Protein AF-A0A7S2YLS3-F1 (afdb_monomer_lite)

pLDDT: mean 87.03, std 13.55, range [50.69, 98.44]

Organism: NCBI:txid265537

Secondary structure (DSSP, 8-state):
-TT-HHHHHHHH---TT---EEEEEE-HHHIIIIIHHHHHHHHHHHHHHHHHH-GGGGG-----PPPPPPPGGGGPPP---------------PPP-EEE-STT-EEEEEE--TTS-GGGTS-GGGTSS-SEEEEES---BHHHHHHHHHHHHHHHHT--SSSPPEEEEEEE---STTBPPHHHHHIIIIIIS--EEEEEEEEEEPPGGG-TTTT-PPPP-------PPPPP-PPP--EEEEEEEEE--

Sequence (249 aa):
AGVGVVGTCLAASSDSGGGVQVLLTDLPTIVKKSLIPNLQHNQRLLQKQQRQQDPSSLTKTTPLEIPSSPPSWLMASPETTTTQSSSSSSQKKKKPQAFDMGHNHWVAATSLDWTKPLHTQLHPCQYQNLDYIIASDCVWLMSMLEGVLTTVQTIFDESTTTTVPKLLLSFQRRDSEMFTTVDRILQELQTVRGWKVTCLAWYPAYDPDDDPNEMSSPPTPASSDHHNPPQNATTPVVKEVFLFQVTPR

InterPro domains:
  IPR019410 Lysine methyltransferase [PF10294] (103-176)
  IPR019410 Lysine methyltransferase [PTHR14614] (1-184)
  IPR029063 S-adenosyl-L-methionine-dependent methyltransferase superfamily [G3DSA:3.40.50.150] (1-211)

Structure (mmCIF, N/CA/C/O backbone):
data_AF-A0A7S2YLS3-F1
#
_entry.id   AF-A0A7S2YLS3-F1
#
loop_
_atom_site.group_PDB
_atom_site.id
_atom_site.type_symbol
_atom_site.label_atom_id
_atom_site.label_alt_id
_atom_site.label_comp_id
_atom_site.label_asym_id
_atom_site.label_entity_id
_atom_site.label_seq_id
_atom_site.pdbx_PDB_ins_code
_atom_site.Cartn_x
_atom_site.Cartn_y
_atom_site.Cartn_z
_atom_site.occupancy
_atom_site.B_iso_or_equiv
_atom_site.auth_seq_id
_atom_site.auth_comp_id
_atom_site.auth_asym_id
_atom_site.auth_atom_id
_atom_site.pdbx_PDB_model_num
ATOM 1 N N . ALA A 1 1 ? 5.448 1.613 1.939 1.00 94.38 1 ALA A N 1
ATOM 2 C CA . ALA A 1 1 ? 5.976 0.604 0.990 1.00 94.38 1 ALA A CA 1
ATOM 3 C C . ALA A 1 1 ? 7.360 0.054 1.375 1.00 94.38 1 ALA A C 1
ATOM 5 O O . ALA A 1 1 ? 7.737 -1.006 0.876 1.00 94.38 1 ALA A O 1
ATOM 6 N N . GLY A 1 2 ? 8.131 0.742 2.226 1.00 95.44 2 GLY A N 1
ATOM 7 C CA . GLY A 1 2 ? 9.466 0.342 2.657 1.00 95.44 2 GLY A CA 1
ATOM 8 C C . GLY A 1 2 ? 10.419 0.221 1.474 1.00 95.44 2 GLY A C 1
ATOM 9 O O . GLY A 1 2 ? 10.621 1.166 0.717 1.00 95.44 2 GLY A O 1
ATOM 10 N N . VAL A 1 3 ? 10.958 -0.981 1.293 1.00 97.50 3 VAL A N 1
ATOM 11 C CA . VAL A 1 3 ? 11.841 -1.342 0.174 1.00 97.50 3 VAL A CA 1
ATOM 12 C C . VAL A 1 3 ? 11.092 -1.732 -1.108 1.00 97.50 3 VAL A C 1
ATOM 14 O O . VAL A 1 3 ? 11.724 -1.919 -2.145 1.00 97.50 3 VAL A O 1
ATOM 17 N N . GLY A 1 4 ? 9.760 -1.840 -1.065 1.00 97.38 4 GLY A N 1
ATOM 18 C CA . GLY A 1 4 ? 8.921 -2.068 -2.244 1.00 97.38 4 GLY A CA 1
ATOM 19 C C . GLY A 1 4 ? 8.748 -3.528 -2.667 1.00 97.38 4 GLY A C 1
ATOM 20 O O . GLY A 1 4 ? 8.265 -3.751 -3.773 1.00 97.38 4 GLY A O 1
ATOM 21 N N . VAL A 1 5 ? 9.102 -4.509 -1.822 1.00 97.25 5 VAL A N 1
ATOM 22 C CA . VAL A 1 5 ? 9.013 -5.950 -2.153 1.00 97.25 5 VAL A CA 1
ATOM 23 C C . VAL A 1 5 ? 7.609 -6.327 -2.621 1.00 97.25 5 VAL A C 1
ATOM 25 O O . VAL A 1 5 ? 7.444 -6.716 -3.771 1.00 97.25 5 VAL A O 1
ATOM 28 N N . 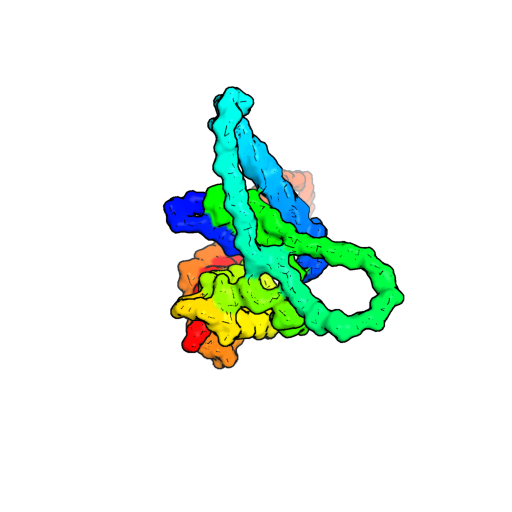VAL A 1 6 ? 6.593 -6.140 -1.772 1.00 96.94 6 VAL A N 1
ATOM 29 C CA . VAL A 1 6 ? 5.225 -6.609 -2.050 1.00 96.94 6 VAL A CA 1
ATOM 30 C C . VAL A 1 6 ? 4.681 -6.033 -3.357 1.00 96.94 6 VAL A C 1
ATOM 32 O O . VAL A 1 6 ? 4.271 -6.784 -4.234 1.00 96.94 6 VAL A O 1
ATOM 35 N N . GLY A 1 7 ? 4.715 -4.709 -3.532 1.00 97.06 7 GLY A N 1
ATOM 36 C CA . GLY A 1 7 ? 4.154 -4.109 -4.743 1.00 97.06 7 GLY A CA 1
ATOM 37 C C . GLY A 1 7 ? 4.990 -4.356 -6.002 1.00 97.06 7 GLY A C 1
ATOM 38 O O . GLY A 1 7 ? 4.415 -4.462 -7.078 1.00 97.06 7 GLY A O 1
ATOM 39 N N . THR A 1 8 ? 6.314 -4.535 -5.893 1.00 96.75 8 THR A N 1
ATOM 40 C CA . THR A 1 8 ? 7.118 -4.971 -7.049 1.00 96.75 8 THR A CA 1
ATOM 41 C C . THR A 1 8 ? 6.772 -6.407 -7.442 1.00 96.75 8 THR A C 1
ATOM 43 O O . THR A 1 8 ? 6.636 -6.686 -8.627 1.00 96.75 8 THR A O 1
ATOM 46 N N . CYS A 1 9 ? 6.589 -7.310 -6.473 1.00 95.56 9 CYS A N 1
ATOM 47 C CA . CYS A 1 9 ? 6.157 -8.684 -6.733 1.00 95.56 9 CYS A CA 1
ATOM 48 C C . CYS A 1 9 ? 4.770 -8.728 -7.386 1.00 95.56 9 CYS A C 1
ATOM 50 O O . CYS A 1 9 ? 4.586 -9.465 -8.347 1.00 95.56 9 CYS A O 1
ATOM 52 N N . LEU A 1 10 ? 3.822 -7.910 -6.915 1.00 94.88 10 LEU A N 1
ATOM 53 C CA . LEU A 1 10 ? 2.499 -7.787 -7.536 1.00 94.88 10 LEU A CA 1
ATOM 54 C C . LEU A 1 10 ? 2.601 -7.283 -8.978 1.00 94.88 10 LEU A C 1
ATOM 56 O O . LEU A 1 10 ? 2.021 -7.887 -9.876 1.00 94.88 10 LEU A O 1
ATOM 60 N N . ALA A 1 11 ? 3.387 -6.231 -9.221 1.00 94.56 11 ALA A N 1
ATOM 61 C CA . ALA A 1 11 ? 3.612 -5.730 -10.573 1.00 94.56 11 ALA A CA 1
ATOM 62 C C . ALA A 1 11 ? 4.293 -6.779 -11.468 1.00 94.56 11 ALA A C 1
ATOM 64 O O . ALA A 1 11 ? 3.964 -6.881 -12.636 1.00 94.56 11 ALA A O 1
ATOM 65 N N . ALA A 1 12 ? 5.199 -7.599 -10.936 1.00 92.75 12 ALA A N 1
ATOM 66 C CA . ALA A 1 12 ? 5.869 -8.650 -11.702 1.00 92.75 12 ALA A CA 1
ATOM 67 C C . ALA A 1 12 ? 5.032 -9.932 -11.887 1.00 92.75 12 ALA A C 1
ATOM 69 O O . ALA A 1 12 ? 5.428 -10.803 -12.659 1.00 92.75 12 ALA A O 1
ATOM 70 N N . SER A 1 13 ? 3.919 -10.095 -11.164 1.00 90.31 13 SER A N 1
ATOM 71 C CA . SER A 1 13 ? 3.113 -11.318 -11.234 1.00 90.31 13 SER A CA 1
ATOM 72 C C . SER A 1 13 ? 2.430 -11.419 -12.598 1.00 90.31 13 SER A C 1
ATOM 74 O O . SER A 1 13 ? 1.610 -10.581 -12.941 1.00 90.31 13 SER A O 1
ATOM 76 N N . SER A 1 14 ? 2.808 -12.409 -13.406 1.00 68.69 14 SER A N 1
ATOM 77 C CA . SER A 1 14 ? 2.489 -12.492 -14.837 1.00 68.69 14 SER A CA 1
ATOM 78 C C . SER A 1 14 ? 1.197 -13.261 -15.127 1.00 68.69 14 SER A C 1
ATOM 80 O O . SER A 1 14 ? 1.191 -14.138 -15.996 1.00 68.69 14 SER A O 1
ATOM 82 N N . ASP A 1 15 ? 0.130 -13.022 -14.362 1.00 71.19 15 ASP A N 1
ATOM 83 C CA . ASP A 1 15 ? -1.087 -13.810 -14.550 1.00 71.19 15 ASP A CA 1
ATOM 84 C C . ASP A 1 15 ? -1.916 -13.322 -15.751 1.00 71.19 15 ASP A C 1
ATOM 86 O O . ASP A 1 15 ? -2.080 -12.130 -16.014 1.00 71.19 15 ASP A O 1
ATOM 90 N N . SER A 1 16 ? -2.402 -14.293 -16.513 1.00 55.84 16 SER A N 1
ATOM 91 C CA . SER A 1 16 ? -2.735 -14.251 -17.949 1.00 55.84 16 SER A CA 1
ATOM 92 C C . SER A 1 16 ? -3.952 -13.404 -18.382 1.00 55.84 16 SER A C 1
ATOM 94 O O . SER A 1 16 ? -4.449 -13.564 -19.497 1.00 55.84 16 SER A O 1
ATOM 96 N N . GLY A 1 17 ? -4.438 -12.487 -17.539 1.00 67.19 17 GLY A N 1
ATOM 97 C CA . GLY A 1 17 ? -5.708 -11.776 -17.755 1.00 67.19 17 GLY A CA 1
ATOM 98 C C . GLY A 1 17 ? -5.645 -10.248 -17.835 1.00 67.19 17 GLY A C 1
ATOM 99 O O . GLY A 1 17 ? -6.604 -9.640 -18.306 1.00 67.19 17 GLY A O 1
ATOM 100 N N . GLY A 1 18 ? -4.554 -9.607 -17.406 1.00 74.06 18 GLY A N 1
ATOM 101 C CA . GLY A 1 18 ? -4.447 -8.145 -17.424 1.00 74.06 18 GLY A CA 1
ATOM 102 C C . GLY A 1 18 ? -3.241 -7.617 -16.651 1.00 74.06 18 GLY A C 1
ATOM 103 O O . GLY A 1 18 ? -2.857 -8.175 -15.627 1.00 74.06 18 GLY A O 1
ATOM 104 N N . GLY A 1 19 ? -2.645 -6.532 -17.150 1.00 85.56 19 GLY A N 1
ATOM 105 C CA . GLY A 1 19 ? -1.449 -5.949 -16.551 1.00 85.56 19 GLY A CA 1
ATOM 106 C C . GLY A 1 19 ? -1.719 -5.289 -15.202 1.00 85.56 19 GLY A C 1
ATOM 107 O O . GLY A 1 19 ? -2.518 -4.353 -15.127 1.00 85.56 19 GLY A O 1
ATOM 108 N N . VAL A 1 20 ? -1.022 -5.724 -14.149 1.00 92.81 20 VAL A N 1
ATOM 109 C CA . VAL A 1 20 ? -1.137 -5.125 -12.810 1.00 92.81 20 VAL A CA 1
ATOM 110 C C . VAL A 1 20 ? -0.420 -3.774 -12.785 1.00 92.81 20 VAL A C 1
ATOM 112 O O . VAL A 1 20 ? 0.751 -3.665 -13.149 1.00 92.81 20 VAL A O 1
ATOM 115 N N . GLN A 1 21 ? -1.128 -2.738 -12.334 1.00 95.06 21 GLN A N 1
ATOM 116 C CA . GLN A 1 21 ? -0.613 -1.374 -12.216 1.00 95.06 21 GLN A CA 1
ATOM 117 C C . GLN A 1 21 ? -0.460 -1.016 -10.739 1.00 95.06 21 GLN A C 1
ATOM 119 O O . GLN A 1 21 ? -1.434 -1.040 -9.989 1.00 95.06 21 GLN A O 1
ATOM 124 N N . VAL A 1 22 ? 0.751 -0.678 -10.303 1.00 97.00 22 VAL A N 1
ATOM 125 C CA . VAL A 1 22 ? 1.062 -0.475 -8.884 1.00 97.00 22 VAL A CA 1
ATOM 126 C C . VAL A 1 22 ? 1.606 0.926 -8.639 1.00 97.00 22 VAL A C 1
ATOM 128 O O . VAL A 1 22 ? 2.600 1.340 -9.235 1.00 97.00 22 VAL A O 1
ATOM 131 N N . LEU A 1 23 ? 1.008 1.639 -7.686 1.00 97.75 23 LEU A N 1
ATOM 132 C CA . LEU A 1 23 ? 1.562 2.873 -7.136 1.00 97.75 23 LEU A CA 1
ATOM 133 C C . LEU A 1 23 ? 2.105 2.610 -5.729 1.00 97.75 23 LEU A C 1
ATOM 135 O O . LEU A 1 23 ? 1.352 2.420 -4.777 1.00 97.75 23 LEU A O 1
ATOM 139 N N . LEU A 1 24 ? 3.428 2.600 -5.587 1.00 98.06 24 LEU A N 1
ATOM 140 C CA . LEU A 1 24 ? 4.094 2.474 -4.296 1.00 98.06 24 LEU A CA 1
ATOM 141 C C . LEU A 1 24 ? 4.158 3.831 -3.595 1.00 98.06 24 LEU A C 1
ATOM 143 O O . LEU A 1 24 ? 4.635 4.813 -4.166 1.00 98.06 24 LEU A O 1
ATOM 147 N N . THR A 1 25 ? 3.751 3.874 -2.329 1.00 97.62 25 THR A N 1
ATOM 148 C CA . THR A 1 25 ? 3.774 5.104 -1.533 1.00 97.62 25 THR A CA 1
ATOM 149 C C . THR A 1 25 ? 4.596 4.947 -0.258 1.00 97.62 25 THR A C 1
ATOM 151 O O . THR A 1 25 ? 4.520 3.920 0.429 1.00 97.62 25 THR A O 1
ATOM 154 N N . ASP A 1 26 ? 5.386 5.968 0.068 1.00 97.75 26 ASP A N 1
ATOM 155 C CA . ASP A 1 26 ? 6.129 6.067 1.329 1.00 97.75 26 ASP A CA 1
ATOM 156 C C . ASP A 1 26 ? 6.559 7.517 1.613 1.00 97.75 26 ASP A C 1
ATOM 158 O O . ASP A 1 26 ? 6.331 8.411 0.797 1.00 97.75 26 ASP A O 1
ATOM 162 N N . LEU A 1 27 ? 7.244 7.759 2.730 1.00 96.69 27 LEU A N 1
ATOM 163 C CA . LEU A 1 27 ? 7.843 9.053 3.030 1.00 96.69 27 LEU A CA 1
ATOM 164 C C . LEU A 1 27 ? 8.855 9.463 1.941 1.00 96.69 27 LEU A C 1
ATOM 166 O O . LEU A 1 27 ? 9.569 8.607 1.403 1.00 96.69 27 LEU A O 1
ATOM 170 N N . PRO A 1 28 ? 9.024 10.773 1.662 1.00 95.44 28 PRO A N 1
ATOM 171 C CA . PRO A 1 28 ? 9.898 11.254 0.586 1.00 95.44 28 PRO A CA 1
ATOM 172 C C . PRO A 1 28 ? 11.324 10.693 0.621 1.00 95.44 28 PRO A C 1
ATOM 174 O O . PRO A 1 28 ? 11.914 10.371 -0.415 1.00 95.44 28 PRO A O 1
ATOM 177 N N . THR A 1 29 ? 11.885 10.543 1.823 1.00 96.69 29 THR A N 1
ATOM 178 C CA . THR A 1 29 ? 13.222 9.973 2.017 1.00 96.69 29 THR A CA 1
ATOM 179 C C . THR A 1 29 ? 13.284 8.512 1.576 1.00 96.69 29 THR A C 1
ATOM 181 O O . THR A 1 29 ? 14.241 8.139 0.899 1.00 96.69 29 THR A O 1
ATOM 184 N N . ILE A 1 30 ? 12.273 7.704 1.906 1.00 97.38 30 ILE A N 1
ATOM 185 C CA . ILE A 1 30 ? 12.207 6.280 1.556 1.00 97.38 30 ILE A CA 1
ATOM 186 C C . ILE A 1 30 ? 11.973 6.107 0.057 1.00 97.38 30 ILE A C 1
ATOM 188 O O . ILE A 1 30 ? 12.683 5.335 -0.588 1.00 97.38 30 ILE A O 1
ATOM 192 N N . VAL A 1 31 ? 11.077 6.902 -0.533 1.00 96.19 31 VAL A N 1
ATOM 193 C CA . VAL A 1 31 ? 10.849 6.903 -1.986 1.00 96.19 31 VAL A CA 1
ATOM 194 C C . VAL A 1 31 ? 12.154 7.167 -2.736 1.00 96.19 31 VAL A C 1
ATOM 196 O O . VAL A 1 31 ? 12.545 6.400 -3.617 1.00 96.19 31 VAL A O 1
ATOM 199 N N . LYS A 1 32 ? 12.870 8.232 -2.356 1.00 96.06 32 LYS A N 1
ATOM 200 C CA . LYS A 1 32 ? 14.095 8.661 -3.038 1.00 96.06 32 LYS A CA 1
ATOM 201 C C . LYS A 1 32 ? 15.275 7.716 -2.809 1.00 96.06 32 LYS A C 1
ATOM 203 O O . LYS A 1 32 ? 16.052 7.503 -3.737 1.00 96.06 32 LYS A O 1
ATOM 208 N N . LYS A 1 33 ? 15.462 7.230 -1.579 1.00 96.88 33 LYS A N 1
ATOM 209 C CA . LYS A 1 33 ? 16.659 6.467 -1.186 1.00 96.88 33 LYS A CA 1
ATOM 210 C C . LYS A 1 33 ? 16.495 4.953 -1.299 1.00 96.88 33 LYS A C 1
ATOM 212 O O . LYS A 1 33 ? 17.510 4.271 -1.327 1.00 96.88 33 LYS A O 1
ATOM 217 N N . SER A 1 34 ? 15.267 4.437 -1.352 1.00 97.75 34 SER A N 1
ATOM 218 C CA . SER A 1 34 ? 15.000 2.996 -1.342 1.00 97.75 34 SER A CA 1
ATOM 219 C C . SER A 1 34 ? 14.135 2.552 -2.519 1.00 97.75 34 SER A C 1
ATOM 221 O O . SER A 1 34 ? 14.630 1.821 -3.375 1.00 97.75 34 SER A O 1
ATOM 223 N N . LEU A 1 35 ? 12.894 3.044 -2.633 1.00 97.31 35 LEU A N 1
ATOM 224 C CA . LEU A 1 35 ? 11.964 2.550 -3.658 1.00 97.31 35 LEU A CA 1
ATOM 225 C C . LEU A 1 35 ? 12.495 2.753 -5.075 1.00 97.31 35 LEU A C 1
ATOM 227 O O . LEU A 1 35 ? 12.616 1.791 -5.823 1.00 97.31 35 LEU A O 1
ATOM 231 N N . ILE A 1 36 ? 12.849 3.987 -5.448 1.00 97.50 36 ILE A N 1
ATOM 232 C CA . ILE A 1 36 ? 13.301 4.282 -6.815 1.00 97.50 36 ILE A CA 1
ATOM 233 C C . ILE A 1 36 ? 14.563 3.478 -7.190 1.00 97.50 36 ILE A C 1
ATOM 235 O O . ILE A 1 36 ? 14.554 2.856 -8.255 1.00 97.50 36 ILE A O 1
ATOM 239 N N . PRO A 1 37 ? 15.626 3.420 -6.359 1.00 97.81 37 PRO A N 1
ATOM 240 C CA . PRO A 1 37 ? 16.766 2.540 -6.624 1.00 97.81 37 PRO A CA 1
ATOM 241 C C . PRO A 1 37 ? 16.399 1.056 -6.778 1.00 97.81 37 PRO A C 1
ATOM 243 O O . PRO A 1 37 ? 16.909 0.406 -7.692 1.00 97.81 37 PRO A O 1
ATOM 246 N N . ASN A 1 38 ? 15.501 0.527 -5.942 1.00 98.12 38 ASN A N 1
ATOM 247 C CA . ASN A 1 38 ? 15.084 -0.877 -6.005 1.00 98.12 38 ASN A CA 1
ATOM 248 C C . ASN A 1 38 ? 14.275 -1.180 -7.272 1.00 98.12 38 ASN A C 1
ATOM 250 O O . ASN A 1 38 ? 14.536 -2.180 -7.939 1.00 98.12 38 ASN A O 1
ATOM 254 N N . LEU A 1 39 ? 13.357 -0.293 -7.665 1.00 97.38 39 LEU A N 1
ATOM 255 C CA . LEU A 1 39 ? 12.607 -0.420 -8.918 1.00 97.38 39 LEU A CA 1
ATOM 256 C C . LEU A 1 39 ? 13.540 -0.392 -10.136 1.00 97.38 39 LEU A C 1
ATOM 258 O O . LEU A 1 39 ? 13.443 -1.246 -11.016 1.00 97.38 39 LEU A O 1
ATOM 262 N N . GLN A 1 40 ? 14.513 0.525 -10.153 1.00 97.25 40 GLN A N 1
ATOM 263 C CA . GLN A 1 40 ? 15.547 0.572 -11.192 1.00 97.25 40 GLN A CA 1
ATOM 264 C C . GLN A 1 40 ? 16.378 -0.713 -11.243 1.00 97.25 40 GLN A C 1
ATOM 266 O O . GLN A 1 40 ? 16.727 -1.181 -12.327 1.00 97.25 40 GLN A O 1
ATOM 271 N N . HIS A 1 41 ? 16.736 -1.267 -10.085 1.00 97.06 41 HIS A N 1
ATOM 272 C CA . HIS A 1 41 ? 17.485 -2.514 -10.001 1.00 97.06 41 HIS A CA 1
ATOM 273 C C . HIS A 1 41 ? 16.680 -3.686 -10.578 1.00 97.06 41 HIS A C 1
ATOM 275 O O . HIS A 1 41 ? 17.170 -4.374 -11.474 1.00 97.06 41 HIS A O 1
ATOM 281 N N . ASN A 1 42 ? 15.434 -3.855 -10.136 1.00 95.88 42 ASN A N 1
ATOM 282 C CA . ASN A 1 42 ? 14.561 -4.946 -10.567 1.00 95.88 42 ASN A CA 1
ATOM 283 C C . ASN A 1 42 ? 14.232 -4.866 -12.063 1.00 95.88 42 ASN A C 1
ATOM 285 O O . ASN A 1 42 ? 14.309 -5.880 -12.755 1.00 95.88 42 ASN A O 1
ATOM 289 N N . GLN A 1 43 ? 14.003 -3.665 -12.603 1.00 95.12 43 GLN A N 1
ATOM 290 C CA . GLN A 1 43 ? 13.809 -3.480 -14.043 1.00 95.12 43 GLN A CA 1
ATOM 291 C C . GLN A 1 43 ? 15.037 -3.931 -14.856 1.00 95.12 43 GLN A C 1
ATOM 293 O O . GLN A 1 43 ? 14.901 -4.593 -15.884 1.00 95.12 43 GLN A O 1
ATOM 298 N N . ARG A 1 44 ? 16.259 -3.622 -14.396 1.00 95.38 44 ARG A N 1
ATOM 299 C CA . ARG A 1 44 ? 17.490 -4.083 -15.069 1.00 95.38 44 ARG A CA 1
ATOM 300 C C . ARG A 1 44 ? 17.641 -5.599 -15.010 1.00 95.38 44 ARG A C 1
ATOM 302 O O . ARG A 1 44 ? 18.145 -6.181 -15.968 1.00 95.38 44 ARG A O 1
ATOM 309 N N . LEU A 1 45 ? 17.269 -6.233 -13.896 1.00 95.00 45 LEU A N 1
ATOM 310 C CA . LEU A 1 45 ? 17.295 -7.693 -13.778 1.00 95.00 45 LEU A CA 1
ATOM 311 C C . LEU A 1 45 ? 16.316 -8.340 -14.758 1.00 95.00 45 LEU A C 1
ATOM 313 O O . LEU A 1 45 ? 16.716 -9.250 -15.481 1.00 95.00 45 LEU A O 1
ATOM 317 N N . LEU A 1 46 ? 15.095 -7.814 -14.857 1.00 91.50 46 LEU A N 1
ATOM 318 C CA . LEU A 1 46 ? 14.089 -8.301 -15.799 1.00 91.50 46 LEU A CA 1
ATOM 319 C C . LEU A 1 46 ? 14.572 -8.188 -17.253 1.00 91.50 46 LEU A C 1
ATOM 321 O O . LEU A 1 46 ? 14.541 -9.163 -17.999 1.00 91.50 46 LEU A O 1
ATOM 325 N N . GLN A 1 47 ? 15.129 -7.035 -17.637 1.00 90.81 47 GLN A N 1
ATOM 326 C CA . GLN A 1 47 ? 15.710 -6.837 -18.971 1.00 90.81 47 GLN A CA 1
ATOM 327 C C . GLN A 1 47 ? 16.860 -7.813 -19.264 1.00 90.81 47 GLN A C 1
ATOM 329 O O . GLN A 1 47 ? 17.024 -8.264 -20.397 1.00 90.81 47 GLN A O 1
ATOM 334 N N . LYS A 1 48 ? 17.682 -8.147 -18.259 1.00 93.44 48 LYS A N 1
ATOM 335 C CA . LYS A 1 48 ? 18.746 -9.151 -18.405 1.00 93.44 48 LYS A CA 1
ATOM 336 C C . LYS A 1 48 ? 18.176 -10.557 -18.593 1.00 93.44 48 LYS A C 1
ATOM 338 O O . LYS A 1 48 ? 18.676 -11.274 -19.453 1.00 93.44 48 LYS A O 1
ATOM 343 N N . GLN A 1 49 ? 17.149 -10.932 -17.832 1.00 91.62 49 GLN A N 1
ATOM 344 C CA . GLN A 1 49 ? 16.491 -12.238 -17.949 1.00 91.62 49 GLN A CA 1
ATOM 345 C C . GLN A 1 49 ? 15.825 -12.412 -19.320 1.00 91.62 49 GLN A C 1
ATOM 347 O O . GLN A 1 49 ? 16.040 -13.430 -19.970 1.00 91.62 49 GLN A O 1
ATOM 352 N N . GLN A 1 50 ? 15.123 -11.388 -19.817 1.00 88.69 50 GLN A N 1
ATOM 353 C CA . GLN A 1 50 ? 14.521 -11.398 -21.157 1.00 88.69 50 GLN A CA 1
ATOM 354 C C . GLN A 1 50 ? 15.569 -11.623 -22.258 1.00 88.69 50 GLN A C 1
ATOM 356 O O . GLN A 1 50 ? 15.373 -12.449 -23.146 1.00 88.69 50 GLN A O 1
ATOM 361 N N . ARG A 1 51 ? 16.732 -10.961 -22.164 1.00 89.31 51 ARG A N 1
ATOM 362 C CA . ARG A 1 51 ? 17.850 -11.166 -23.107 1.00 89.31 51 ARG A CA 1
ATOM 363 C C . ARG A 1 51 ? 18.453 -12.571 -23.048 1.00 89.31 51 ARG A C 1
ATOM 365 O O . ARG A 1 51 ? 19.030 -13.011 -24.035 1.00 89.31 51 ARG A O 1
ATOM 372 N N . GLN A 1 52 ? 18.379 -13.244 -21.900 1.00 93.38 52 GLN A N 1
ATOM 373 C CA . GLN A 1 52 ? 18.895 -14.606 -21.733 1.00 93.38 52 GLN A CA 1
ATOM 374 C C . GLN A 1 52 ? 17.922 -15.672 -22.246 1.00 93.38 52 GLN A C 1
ATOM 376 O O . GLN A 1 52 ? 18.375 -16.713 -22.713 1.00 93.38 52 GLN A O 1
ATOM 381 N N . GLN A 1 53 ? 16.611 -15.429 -22.165 1.00 91.06 53 GLN A N 1
ATOM 382 C CA . GLN A 1 53 ? 15.588 -16.389 -22.593 1.00 91.06 53 GLN A CA 1
ATOM 383 C C . GLN A 1 53 ? 15.422 -16.461 -24.115 1.00 91.06 53 GLN A C 1
ATOM 385 O O . GLN A 1 53 ? 15.124 -17.534 -24.632 1.00 91.06 53 GLN A O 1
ATOM 390 N N . ASP A 1 54 ? 15.665 -15.365 -24.837 1.00 86.88 54 ASP A N 1
ATOM 391 C CA . ASP A 1 54 ? 15.618 -15.349 -26.303 1.00 86.88 54 ASP A CA 1
ATOM 392 C C . ASP A 1 54 ? 16.928 -14.804 -26.904 1.00 86.88 54 ASP A C 1
ATOM 394 O O . ASP A 1 54 ? 16.988 -13.656 -27.361 1.00 86.88 54 ASP A O 1
ATOM 398 N N . PRO A 1 55 ? 18.004 -15.615 -26.928 1.00 81.00 55 PRO A N 1
ATOM 399 C CA . PRO A 1 55 ? 19.260 -15.223 -27.563 1.00 81.00 55 PRO A CA 1
ATOM 400 C C . PRO A 1 55 ? 19.119 -15.063 -29.087 1.00 81.00 55 PRO A C 1
ATOM 402 O O . PRO A 1 55 ? 19.909 -14.350 -29.704 1.00 81.00 55 PRO A O 1
ATOM 405 N N . SER A 1 56 ? 18.104 -15.682 -29.703 1.00 80.38 56 SER A N 1
ATOM 406 C CA . SER A 1 56 ? 17.799 -15.554 -31.133 1.00 80.38 56 SER A CA 1
ATOM 407 C C . SER A 1 56 ? 17.186 -14.202 -31.516 1.00 80.38 56 SER A C 1
ATOM 409 O O . SER A 1 56 ? 17.389 -13.753 -32.651 1.00 80.38 56 SER A O 1
ATOM 411 N N . SER A 1 57 ? 16.519 -13.513 -30.582 1.00 65.69 57 SER A N 1
ATOM 412 C CA . SER A 1 57 ? 15.942 -12.174 -30.796 1.00 65.69 57 SER A CA 1
ATOM 413 C C . SER A 1 57 ? 16.975 -11.113 -31.193 1.00 65.69 57 SER A C 1
ATOM 415 O O . SER A 1 57 ? 16.630 -10.133 -31.845 1.00 65.69 57 SER A O 1
ATOM 417 N N . LEU A 1 58 ? 18.262 -11.329 -30.897 1.00 64.50 58 LEU A N 1
ATOM 418 C CA . LEU A 1 58 ? 19.351 -10.417 -31.268 1.00 64.50 58 LEU A CA 1
ATOM 419 C C . LEU A 1 58 ? 19.571 -10.293 -32.785 1.00 64.50 58 LEU A C 1
ATOM 421 O O . LEU A 1 58 ? 20.218 -9.345 -33.223 1.00 64.50 58 LEU A O 1
ATOM 425 N N . THR A 1 59 ? 19.051 -11.226 -33.590 1.00 72.88 59 THR A N 1
ATOM 426 C CA . THR A 1 59 ? 19.294 -11.263 -35.047 1.00 72.88 59 THR A CA 1
ATOM 427 C C . THR A 1 59 ? 18.085 -10.890 -35.901 1.00 72.88 59 THR A C 1
ATOM 429 O O . THR A 1 59 ? 18.242 -10.619 -37.092 1.00 72.88 59 THR A O 1
ATOM 432 N N . LYS A 1 60 ? 16.884 -10.818 -35.316 1.00 60.12 60 LYS A N 1
ATOM 433 C CA . LYS A 1 60 ? 15.671 -10.383 -36.014 1.00 60.12 60 LYS A CA 1
ATOM 434 C C . LYS A 1 60 ? 15.262 -9.006 -35.514 1.00 60.12 60 LYS A C 1
ATOM 436 O O . LYS A 1 60 ? 14.676 -8.870 -34.450 1.00 60.12 60 LYS A O 1
ATOM 441 N N . THR A 1 61 ? 15.495 -7.996 -36.345 1.00 57.41 61 THR A N 1
ATOM 442 C CA . THR A 1 61 ? 14.957 -6.628 -36.244 1.00 57.41 61 THR A CA 1
ATOM 443 C C . THR A 1 61 ? 13.435 -6.563 -36.428 1.00 57.41 61 THR A C 1
ATOM 445 O O . THR A 1 61 ? 12.911 -5.570 -36.932 1.00 57.41 61 THR A O 1
ATOM 448 N N . THR A 1 62 ? 12.691 -7.599 -36.029 1.00 56.84 62 THR A N 1
ATOM 449 C CA . THR A 1 62 ? 11.249 -7.452 -35.844 1.00 56.84 62 THR A CA 1
ATOM 450 C C . THR A 1 62 ? 11.085 -6.404 -34.745 1.00 56.84 62 THR A C 1
ATOM 452 O O . THR A 1 62 ? 11.676 -6.590 -33.678 1.00 56.84 62 THR A O 1
ATOM 455 N N . PRO A 1 63 ? 10.387 -5.282 -34.990 1.00 55.88 63 PRO A N 1
ATOM 456 C CA . PRO A 1 63 ? 10.220 -4.250 -33.981 1.00 55.88 63 PRO A CA 1
ATOM 457 C C . PRO A 1 63 ? 9.664 -4.911 -32.725 1.00 55.88 63 PRO A C 1
ATOM 459 O O . PRO A 1 63 ? 8.582 -5.496 -32.782 1.00 55.88 63 PRO A O 1
ATOM 462 N N . LEU A 1 64 ? 10.431 -4.872 -31.628 1.00 57.28 64 LEU A N 1
ATOM 463 C CA . LEU A 1 64 ? 9.906 -5.168 -30.299 1.00 57.28 64 LEU A CA 1
ATOM 464 C C . LEU A 1 64 ? 8.576 -4.420 -30.205 1.00 57.28 64 LEU A C 1
ATOM 466 O O . LEU A 1 64 ? 8.560 -3.221 -30.509 1.00 57.28 64 LEU A O 1
ATOM 470 N N . GLU A 1 65 ? 7.489 -5.110 -29.851 1.00 62.25 65 GLU A N 1
ATOM 471 C CA . GLU A 1 65 ? 6.228 -4.436 -29.554 1.00 62.25 65 GLU A CA 1
ATOM 472 C C . GLU A 1 65 ? 6.554 -3.259 -28.642 1.00 62.25 65 GLU A C 1
ATOM 474 O O . GLU A 1 65 ? 7.176 -3.428 -27.590 1.00 62.25 65 GLU A O 1
ATOM 479 N N . ILE A 1 66 ? 6.275 -2.050 -29.136 1.00 58.44 66 ILE A N 1
ATOM 480 C CA . ILE A 1 66 ? 6.627 -0.822 -28.435 1.00 58.44 66 ILE A CA 1
ATOM 481 C C . ILE A 1 66 ? 5.970 -0.946 -27.061 1.00 58.44 66 ILE A C 1
ATOM 483 O O . ILE A 1 66 ? 4.745 -1.100 -27.026 1.00 58.44 66 ILE A O 1
ATOM 487 N N . PRO A 1 67 ? 6.744 -0.911 -25.957 1.00 63.72 67 PRO A N 1
ATOM 488 C CA . PRO A 1 67 ? 6.174 -1.001 -24.625 1.00 63.72 67 PRO A CA 1
ATOM 489 C C . PRO A 1 67 ? 5.046 0.016 -24.537 1.00 63.72 67 PRO A C 1
ATOM 491 O O . PRO A 1 67 ? 5.255 1.191 -24.865 1.00 63.72 67 PRO A O 1
ATOM 494 N N . SER A 1 68 ? 3.846 -0.436 -24.165 1.00 79.19 68 SER A N 1
ATOM 495 C CA . SER A 1 68 ? 2.707 0.461 -23.978 1.00 79.19 68 SER A CA 1
ATOM 496 C C . SER A 1 68 ? 3.163 1.634 -23.112 1.00 79.19 68 SER A C 1
ATOM 498 O O . SER A 1 68 ? 3.866 1.410 -22.137 1.00 79.19 68 SER A O 1
ATOM 500 N N . SER A 1 69 ? 2.821 2.881 -23.419 1.00 91.19 69 SER A N 1
ATOM 501 C CA . SER A 1 69 ? 3.155 3.974 -22.496 1.00 91.19 69 SER A CA 1
ATOM 502 C C . SER A 1 69 ? 2.562 3.701 -21.103 1.00 91.19 69 SER A C 1
ATOM 504 O O . SER A 1 69 ? 1.441 3.185 -21.045 1.00 91.19 69 SER A O 1
ATOM 506 N N . PRO A 1 70 ? 3.235 4.080 -19.995 1.00 92.69 70 PRO A N 1
ATOM 507 C CA . PRO A 1 70 ? 2.653 3.930 -18.667 1.00 92.69 70 PRO A CA 1
ATOM 508 C C . PRO A 1 70 ? 1.301 4.651 -18.595 1.00 92.69 70 PRO A C 1
ATOM 510 O O . PRO A 1 70 ? 1.165 5.737 -19.174 1.00 92.69 70 PRO A O 1
ATOM 513 N N . PRO A 1 71 ? 0.316 4.104 -17.860 1.00 92.69 71 PRO A N 1
ATOM 514 C CA . PRO A 1 71 ? -0.932 4.799 -17.586 1.00 92.69 71 PRO A CA 1
ATOM 515 C C . PRO A 1 71 ? -0.686 6.223 -17.075 1.00 92.69 71 PRO A C 1
ATOM 517 O O . PRO A 1 71 ? 0.121 6.445 -16.169 1.00 92.69 71 PRO A O 1
ATOM 520 N N . SER A 1 72 ? -1.400 7.201 -17.636 1.00 94.06 72 SER A N 1
ATOM 521 C CA . SER A 1 72 ? -1.215 8.621 -17.299 1.00 94.06 72 SER A CA 1
ATOM 522 C C . SER A 1 72 ? -1.406 8.903 -15.808 1.00 94.06 72 SER A C 1
ATOM 524 O O . SER A 1 72 ? -0.706 9.749 -15.251 1.00 94.06 72 SER A O 1
ATOM 526 N N . TRP A 1 73 ? -2.293 8.156 -15.146 1.00 94.12 73 TRP A N 1
ATOM 527 C CA . TRP A 1 73 ? -2.574 8.315 -13.724 1.00 94.12 73 TRP A CA 1
ATOM 528 C C . TRP A 1 73 ? -1.373 7.978 -12.828 1.00 94.12 73 TRP A C 1
ATOM 530 O O . TRP A 1 73 ? -1.164 8.661 -11.828 1.00 94.12 73 TRP A O 1
ATOM 540 N N . LEU A 1 74 ? -0.520 7.014 -13.205 1.00 92.62 74 LEU A N 1
ATOM 541 C CA . LEU A 1 74 ? 0.716 6.698 -12.467 1.00 92.62 74 LEU A CA 1
ATOM 542 C C . LEU A 1 74 ? 1.726 7.849 -12.520 1.00 92.62 74 LEU A C 1
ATOM 544 O O . LEU A 1 74 ? 2.563 8.000 -11.632 1.00 92.62 74 LEU A O 1
ATOM 548 N N . MET A 1 75 ? 1.638 8.663 -13.570 1.00 92.56 75 MET A N 1
ATOM 549 C CA . MET A 1 75 ? 2.561 9.756 -13.860 1.00 92.56 75 MET A CA 1
ATOM 550 C C . MET A 1 75 ? 2.025 11.120 -13.419 1.00 92.56 75 MET A C 1
ATOM 552 O O . MET A 1 75 ? 2.703 12.133 -13.616 1.00 92.56 75 MET A O 1
ATOM 556 N N . ALA A 1 76 ? 0.826 11.160 -12.833 1.00 90.19 76 ALA A N 1
ATOM 557 C CA . ALA A 1 76 ? 0.217 12.390 -12.368 1.00 90.19 76 ALA A CA 1
ATOM 558 C C . ALA A 1 76 ? 1.080 13.030 -11.273 1.00 90.19 76 ALA A C 1
ATOM 560 O O . ALA A 1 76 ? 1.477 12.394 -10.294 1.00 90.19 76 ALA A O 1
ATOM 561 N N . SER A 1 77 ? 1.394 14.308 -11.464 1.00 85.88 77 SER A N 1
ATOM 562 C CA . SER A 1 77 ? 1.954 15.133 -10.401 1.00 85.88 77 SER A CA 1
ATOM 563 C C . SER A 1 77 ? 0.787 15.697 -9.599 1.00 85.88 77 SER A C 1
ATOM 565 O O . SER A 1 77 ? -0.199 16.089 -10.224 1.00 85.88 77 SER A O 1
ATOM 567 N N . PRO A 1 78 ? 0.890 15.822 -8.264 1.00 80.88 78 PRO A N 1
ATOM 568 C CA . PRO A 1 78 ? -0.024 16.690 -7.537 1.00 80.88 78 PRO A CA 1
ATOM 569 C C . PRO A 1 78 ? 0.023 18.062 -8.212 1.00 80.88 78 PRO A C 1
ATOM 571 O O . PRO A 1 78 ? 1.108 18.636 -8.400 1.00 80.88 78 PRO A O 1
ATOM 574 N N . GLU A 1 79 ? -1.130 18.526 -8.687 1.00 68.81 79 GLU A N 1
ATOM 575 C CA . GLU A 1 79 ? -1.255 19.848 -9.274 1.00 68.81 79 GLU A CA 1
ATOM 576 C C . GLU A 1 79 ? -0.908 20.836 -8.166 1.00 68.81 79 GLU A C 1
ATOM 578 O O . GLU A 1 79 ? -1.637 20.990 -7.190 1.00 68.81 79 GLU A O 1
ATOM 583 N N . THR A 1 80 ? 0.248 21.494 -8.269 1.00 59.38 80 THR A N 1
ATOM 584 C CA . THR A 1 80 ? 0.438 22.721 -7.502 1.00 59.38 80 THR A CA 1
ATOM 585 C C . THR A 1 80 ? -0.475 23.755 -8.128 1.00 59.38 80 THR A C 1
ATOM 587 O O . THR A 1 80 ? -0.066 24.474 -9.039 1.00 59.38 80 THR A O 1
ATOM 590 N N . THR A 1 81 ? -1.722 23.780 -7.667 1.00 53.97 81 THR A N 1
ATOM 591 C CA . THR A 1 81 ? -2.708 24.827 -7.905 1.00 53.97 81 THR A CA 1
ATOM 592 C C . THR A 1 81 ? -2.154 26.110 -7.296 1.00 53.97 81 THR A C 1
ATOM 594 O O . THR A 1 81 ? -2.469 26.487 -6.173 1.00 53.97 81 THR A O 1
ATOM 597 N N . THR A 1 82 ? -1.192 26.743 -7.963 1.00 52.22 82 THR A N 1
ATOM 598 C CA . THR A 1 82 ? -0.622 28.008 -7.501 1.00 52.22 82 THR A CA 1
ATOM 599 C C . THR A 1 82 ? -0.171 28.847 -8.682 1.00 52.22 82 THR A C 1
ATOM 601 O O . THR A 1 82 ? 0.997 28.924 -9.058 1.00 52.22 82 THR A O 1
ATOM 604 N N . THR A 1 83 ? -1.154 29.554 -9.221 1.00 55.91 83 THR A N 1
ATOM 605 C CA . THR A 1 83 ? -1.055 30.985 -9.486 1.00 55.91 83 THR A CA 1
ATOM 606 C C . THR A 1 83 ? -0.368 31.673 -8.299 1.00 55.91 83 THR A C 1
ATOM 608 O O . THR A 1 83 ? -1.027 31.943 -7.306 1.00 55.91 83 THR A O 1
ATOM 611 N N . GLN A 1 84 ? 0.946 31.908 -8.358 1.00 50.69 84 GLN A N 1
ATOM 612 C CA . GLN A 1 84 ? 1.579 33.134 -7.848 1.00 50.69 84 GLN A CA 1
ATOM 613 C C . GLN A 1 84 ? 3.086 33.153 -8.127 1.00 50.69 84 GLN A C 1
ATOM 615 O O . GLN A 1 84 ? 3.894 32.396 -7.593 1.00 50.69 84 GLN A O 1
ATOM 620 N N . SER A 1 85 ? 3.419 34.098 -8.993 1.00 59.16 85 SER A N 1
ATOM 621 C CA . SER A 1 85 ? 4.718 34.677 -9.287 1.00 59.16 85 SER A CA 1
ATOM 622 C C . SER A 1 85 ? 5.524 35.002 -8.028 1.00 59.16 85 SER A C 1
ATOM 624 O O . SER A 1 85 ? 5.295 36.024 -7.386 1.00 59.16 85 SER A O 1
ATOM 626 N N . SER A 1 86 ? 6.522 34.190 -7.700 1.00 57.88 86 SER A N 1
ATOM 627 C CA . SER A 1 86 ? 7.675 34.684 -6.949 1.00 57.88 86 SER A CA 1
ATOM 628 C C . SER A 1 86 ? 8.923 33.883 -7.300 1.00 57.88 86 SER A C 1
ATOM 630 O O . SER A 1 86 ? 8.968 32.656 -7.304 1.00 57.88 86 SER A O 1
ATOM 632 N N . SER A 1 87 ? 9.925 34.640 -7.712 1.00 66.75 87 SER A N 1
ATOM 633 C CA . SER A 1 87 ? 11.221 34.229 -8.214 1.00 66.75 87 SER A CA 1
ATOM 634 C C . SER A 1 87 ? 12.122 33.736 -7.081 1.00 66.75 87 SER A C 1
ATOM 636 O O . SER A 1 87 ? 12.744 34.548 -6.400 1.00 66.75 87 SER A O 1
ATOM 638 N N . SER A 1 88 ? 12.258 32.425 -6.892 1.00 59.88 88 SER A N 1
ATOM 639 C CA . SER A 1 88 ? 13.406 31.874 -6.161 1.00 59.88 88 SER A CA 1
ATOM 640 C C . SER A 1 88 ? 13.698 30.422 -6.557 1.00 59.88 88 SER A C 1
ATOM 642 O O . SER A 1 88 ? 12.855 29.536 -6.485 1.00 59.88 88 SER A O 1
ATOM 644 N N . SER A 1 89 ? 14.929 30.219 -7.042 1.00 63.09 89 SER A N 1
ATOM 645 C CA . SER A 1 89 ? 15.625 28.951 -7.318 1.00 63.09 89 SER A CA 1
ATOM 646 C C . SER A 1 89 ? 14.792 27.798 -7.904 1.00 63.09 89 SER A C 1
ATOM 648 O O . SER A 1 89 ? 14.205 26.993 -7.183 1.00 63.09 89 SER A O 1
ATOM 650 N N . SER A 1 90 ? 14.849 27.651 -9.229 1.00 62.50 90 SER A N 1
ATOM 651 C CA . SER A 1 90 ? 14.252 26.561 -10.008 1.00 62.50 90 SER A CA 1
ATOM 652 C C . SER A 1 90 ? 14.846 25.184 -9.670 1.00 62.50 90 SER A C 1
ATOM 654 O O . SER A 1 90 ? 15.610 24.609 -10.450 1.00 62.50 90 SER A O 1
ATOM 656 N N . GLN A 1 91 ? 14.487 24.601 -8.527 1.00 68.62 91 GLN A N 1
ATOM 657 C CA . GLN A 1 91 ? 14.637 23.163 -8.334 1.00 68.62 91 GLN A CA 1
ATOM 658 C C . GLN A 1 91 ? 13.678 22.475 -9.309 1.00 68.62 91 GLN A C 1
ATOM 660 O O . GLN A 1 91 ? 12.465 22.465 -9.108 1.00 68.62 91 GLN A O 1
ATOM 665 N N . LYS A 1 92 ? 14.220 21.936 -10.409 1.00 75.50 92 LYS A N 1
ATOM 666 C CA . LYS A 1 92 ? 13.454 21.135 -11.372 1.00 75.50 92 LYS A CA 1
ATOM 667 C C . LYS A 1 92 ? 12.798 19.980 -10.612 1.00 75.50 92 LYS A C 1
ATOM 669 O O . LYS A 1 92 ? 13.478 19.012 -10.266 1.00 75.50 92 LYS A O 1
ATOM 674 N N . LYS A 1 93 ? 11.492 20.084 -10.345 1.00 73.44 93 LYS A N 1
ATOM 675 C CA . LYS A 1 93 ? 10.694 18.979 -9.803 1.00 73.44 93 LYS A CA 1
ATOM 676 C C . LYS A 1 93 ? 10.868 17.797 -10.753 1.00 73.44 93 LYS A C 1
ATOM 678 O O . LYS A 1 93 ? 10.511 17.883 -11.929 1.00 73.44 93 LYS A O 1
ATOM 683 N N . LYS A 1 94 ? 11.497 16.722 -10.274 1.00 77.81 94 LYS A N 1
ATOM 684 C CA . LYS A 1 94 ? 11.601 15.489 -11.054 1.00 77.81 94 LYS A CA 1
ATOM 685 C C . LYS A 1 94 ? 10.186 14.951 -11.233 1.00 77.81 94 LYS A C 1
ATOM 687 O O . LYS A 1 94 ? 9.466 14.807 -10.249 1.00 77.81 94 LYS A O 1
ATOM 692 N N . LYS A 1 95 ? 9.801 14.696 -12.484 1.00 80.50 95 LYS A N 1
ATOM 693 C CA . LYS A 1 95 ? 8.533 14.033 -12.793 1.00 80.50 95 LYS A CA 1
ATOM 694 C C . LYS A 1 95 ? 8.511 12.650 -12.122 1.00 80.50 95 LYS A C 1
ATOM 696 O O . LYS A 1 95 ? 9.590 12.057 -11.986 1.00 80.50 95 LYS A O 1
ATOM 701 N N . PRO A 1 96 ? 7.332 12.143 -11.719 1.00 86.00 96 PRO A N 1
ATOM 702 C CA . PRO A 1 96 ? 7.181 10.749 -11.317 1.00 86.00 96 PRO A CA 1
ATOM 703 C C . PRO A 1 96 ? 7.804 9.821 -12.365 1.00 86.00 96 PRO A C 1
ATOM 705 O O . PRO A 1 96 ? 7.823 10.152 -13.552 1.00 86.00 96 PRO A O 1
ATOM 708 N N . GLN A 1 97 ? 8.361 8.695 -11.926 1.00 92.62 97 GLN A N 1
ATOM 709 C CA . GLN A 1 97 ? 8.974 7.702 -12.803 1.00 92.62 97 GLN A CA 1
ATOM 710 C C . GLN A 1 97 ? 8.212 6.386 -12.657 1.00 92.62 97 GLN A C 1
ATOM 712 O O . GLN A 1 97 ? 8.119 5.857 -11.549 1.00 92.62 97 GLN A O 1
ATOM 717 N N . ALA A 1 98 ? 7.693 5.875 -13.773 1.00 96.06 98 ALA A N 1
ATOM 718 C CA . ALA A 1 98 ? 7.137 4.534 -13.872 1.00 96.06 98 ALA A CA 1
ATOM 719 C C . ALA A 1 98 ? 8.171 3.571 -14.471 1.00 96.06 98 ALA A C 1
ATOM 721 O O . ALA A 1 98 ? 9.023 3.965 -15.275 1.00 96.06 98 ALA A O 1
ATOM 722 N N . PHE A 1 99 ? 8.082 2.314 -14.063 1.00 95.75 99 PHE A N 1
ATOM 723 C CA . PHE A 1 99 ? 8.963 1.225 -14.449 1.00 95.75 99 PHE A CA 1
ATOM 724 C C . PHE A 1 99 ? 8.114 0.098 -15.024 1.00 95.75 99 PHE A C 1
ATOM 726 O O . PHE A 1 99 ? 7.162 -0.350 -14.387 1.00 95.75 99 PHE A O 1
ATOM 733 N N . ASP A 1 100 ? 8.468 -0.324 -16.233 1.00 94.19 100 ASP A N 1
ATOM 734 C CA . ASP A 1 100 ? 7.881 -1.483 -16.896 1.00 94.19 100 ASP A CA 1
ATOM 735 C C . ASP A 1 100 ? 8.390 -2.765 -16.229 1.00 94.19 100 ASP A C 1
ATOM 737 O O . ASP A 1 100 ? 9.608 -2.968 -16.128 1.00 94.19 100 ASP A O 1
ATOM 741 N N . MET A 1 101 ? 7.455 -3.596 -15.776 1.00 93.25 101 MET A N 1
ATOM 742 C CA . MET A 1 101 ? 7.681 -4.898 -15.150 1.00 93.25 101 MET A CA 1
ATOM 743 C C . MET A 1 101 ? 7.315 -6.062 -16.088 1.00 93.25 101 MET A C 1
ATOM 745 O O . MET A 1 101 ? 7.289 -7.210 -15.650 1.00 93.25 101 MET A O 1
ATOM 749 N N . GLY A 1 102 ? 7.110 -5.781 -17.381 1.00 89.12 102 GLY A N 1
ATOM 750 C CA . GLY A 1 102 ? 6.786 -6.745 -18.430 1.00 89.12 102 GLY A CA 1
ATOM 751 C C . GLY A 1 102 ? 5.283 -6.854 -18.685 1.00 89.12 102 GLY A C 1
ATOM 752 O O . GLY A 1 102 ? 4.475 -6.575 -17.811 1.00 89.12 102 GLY A O 1
ATOM 753 N N . HIS A 1 103 ? 4.901 -7.266 -19.899 1.00 85.62 103 HIS A N 1
ATOM 754 C CA . HIS A 1 103 ? 3.513 -7.594 -20.272 1.00 85.62 103 HIS A CA 1
ATOM 755 C C . HIS A 1 103 ? 2.464 -6.493 -19.990 1.00 85.62 103 HIS A C 1
ATOM 757 O O . HIS A 1 103 ? 1.305 -6.797 -19.720 1.00 85.62 103 HIS A O 1
ATOM 763 N N . ASN A 1 104 ? 2.847 -5.212 -20.078 1.00 87.44 104 ASN A N 1
ATOM 764 C CA . ASN A 1 104 ? 2.036 -4.040 -19.697 1.00 87.44 104 ASN A CA 1
ATOM 765 C C . ASN A 1 104 ? 1.804 -3.882 -18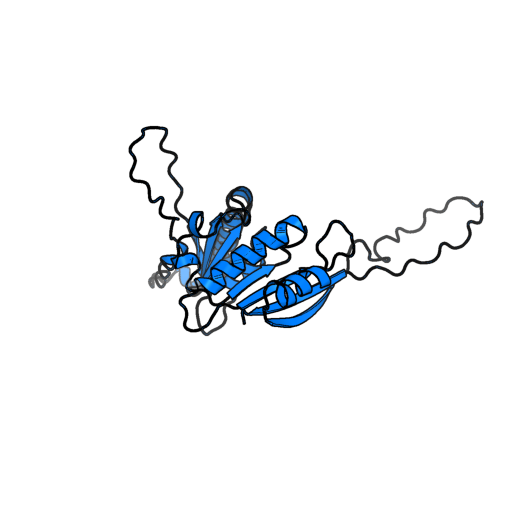.185 1.00 87.44 104 ASN A C 1
ATOM 767 O O . ASN A 1 104 ? 0.832 -3.247 -17.781 1.00 87.44 104 ASN A O 1
ATOM 771 N N . HIS A 1 105 ? 2.672 -4.428 -17.338 1.00 92.69 105 HIS A N 1
ATOM 772 C CA . HIS A 1 105 ? 2.627 -4.225 -15.896 1.00 92.69 105 HIS A CA 1
ATOM 773 C C . HIS A 1 105 ? 3.514 -3.037 -15.543 1.00 92.69 105 HIS A C 1
ATOM 775 O O . HIS A 1 105 ? 4.697 -3.012 -15.889 1.00 92.69 105 HIS A O 1
ATOM 781 N N . TRP A 1 106 ? 2.964 -2.051 -14.839 1.00 95.38 106 TRP A N 1
ATOM 782 C CA . TRP A 1 106 ? 3.720 -0.866 -14.450 1.00 95.38 106 TRP A CA 1
ATOM 783 C C . TRP A 1 106 ? 3.762 -0.714 -12.948 1.00 95.38 106 TRP A C 1
ATOM 785 O O . TRP A 1 106 ? 2.778 -0.925 -12.243 1.00 95.38 106 TRP A O 1
ATOM 795 N N . VAL A 1 107 ? 4.909 -0.261 -12.463 1.00 96.94 107 VAL A N 1
ATOM 796 C CA . VAL A 1 107 ? 5.062 0.198 -11.089 1.00 96.94 107 VAL A CA 1
ATOM 797 C C . VAL A 1 107 ? 5.619 1.610 -11.085 1.00 96.94 107 VAL A C 1
ATOM 799 O O . VAL A 1 107 ? 6.601 1.911 -11.759 1.00 96.94 107 VAL A O 1
ATOM 802 N N . ALA A 1 108 ? 5.002 2.498 -10.321 1.00 97.25 108 ALA A N 1
ATOM 803 C CA . ALA A 1 108 ? 5.537 3.821 -10.028 1.00 97.25 108 ALA A CA 1
ATOM 804 C C . ALA A 1 108 ? 5.709 3.983 -8.519 1.00 97.25 108 ALA A C 1
ATOM 806 O O . ALA A 1 108 ? 5.170 3.210 -7.726 1.00 97.25 108 ALA A O 1
ATOM 807 N N . ALA A 1 109 ? 6.460 5.003 -8.113 1.00 97.19 109 ALA A N 1
ATOM 808 C CA . ALA A 1 109 ? 6.561 5.383 -6.713 1.00 97.19 109 ALA A CA 1
ATOM 809 C C . ALA A 1 109 ? 6.315 6.882 -6.535 1.00 97.19 109 ALA A C 1
ATOM 811 O O . ALA A 1 109 ? 6.821 7.701 -7.306 1.00 97.19 109 ALA A O 1
ATOM 812 N N . THR A 1 110 ? 5.574 7.235 -5.489 1.00 96.38 110 THR A N 1
ATOM 813 C CA . THR A 1 110 ? 5.306 8.621 -5.098 1.00 96.38 110 THR A CA 1
ATOM 814 C C . THR A 1 110 ? 5.397 8.793 -3.586 1.00 96.38 110 THR A C 1
ATOM 816 O O . THR A 1 110 ? 5.377 7.826 -2.824 1.00 96.38 110 THR A O 1
ATOM 819 N N . SER A 1 111 ? 5.551 10.039 -3.145 1.00 96.06 111 SER A N 1
ATOM 820 C CA . SER A 1 111 ? 5.595 10.357 -1.719 1.00 96.06 111 SER A CA 1
ATOM 821 C C . SER A 1 111 ? 4.191 10.448 -1.137 1.00 96.06 111 SER A C 1
ATOM 823 O O . SER A 1 111 ? 3.325 11.086 -1.725 1.00 96.06 111 SER A O 1
ATOM 825 N N . LEU A 1 112 ? 3.997 9.849 0.034 1.00 96.75 112 LEU A N 1
ATOM 826 C CA . LEU A 1 112 ? 2.784 9.956 0.832 1.00 96.75 112 LEU A CA 1
ATOM 827 C C . LEU A 1 112 ? 3.162 9.939 2.311 1.00 96.75 112 LEU A C 1
ATOM 829 O O . LEU A 1 112 ? 3.809 9.011 2.794 1.00 96.75 112 LEU A O 1
ATOM 833 N N . ASP A 1 113 ? 2.749 10.977 3.016 1.00 96.94 113 ASP A N 1
ATOM 834 C CA . ASP A 1 113 ? 2.877 11.134 4.454 1.00 96.94 113 ASP A CA 1
ATOM 835 C C . ASP A 1 113 ? 1.47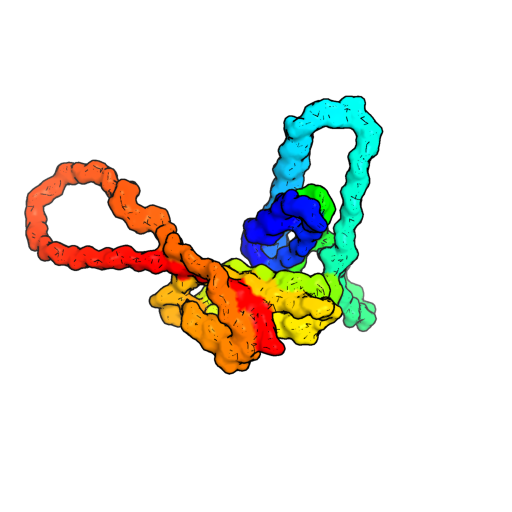9 11.032 5.067 1.00 96.94 113 ASP A C 1
ATOM 837 O O . ASP A 1 113 ? 0.646 11.922 4.890 1.00 96.94 113 ASP A O 1
ATOM 841 N N . TRP A 1 114 ? 1.208 9.933 5.772 1.00 96.38 114 TRP A N 1
ATOM 842 C CA . TRP A 1 114 ? -0.109 9.650 6.359 1.00 96.38 114 TRP A CA 1
ATOM 843 C C . TRP A 1 114 ? -0.524 10.633 7.459 1.00 96.38 114 TRP A C 1
ATOM 845 O O . TRP A 1 114 ? -1.663 10.603 7.909 1.00 96.38 114 TRP A O 1
ATOM 855 N N . THR A 1 115 ? 0.382 11.510 7.899 1.00 95.75 115 THR A N 1
ATOM 856 C CA . THR A 1 115 ? 0.063 12.580 8.854 1.00 95.75 115 THR A CA 1
ATOM 857 C C . THR A 1 115 ? -0.529 13.823 8.184 1.00 95.75 115 THR A C 1
ATOM 859 O O . THR A 1 115 ? -0.921 14.767 8.868 1.00 95.75 115 THR A O 1
ATOM 862 N N . LYS A 1 116 ? -0.594 13.846 6.848 1.00 96.75 116 LYS A N 1
ATOM 863 C CA . LYS A 1 116 ? -1.084 14.975 6.053 1.00 96.75 116 LYS A CA 1
ATOM 864 C C . LYS A 1 116 ? -2.301 14.573 5.219 1.00 96.75 116 LYS A C 1
ATOM 866 O O . LYS A 1 116 ? -2.407 13.414 4.818 1.00 96.75 116 LYS A O 1
ATOM 871 N N . PRO A 1 117 ? -3.192 15.521 4.880 1.00 97.31 117 PRO A N 1
ATOM 872 C CA . PRO A 1 117 ? -4.361 15.215 4.062 1.00 97.31 117 PRO A CA 1
ATOM 873 C C . PRO A 1 117 ? -3.979 14.655 2.684 1.00 97.31 117 PRO A C 1
ATOM 875 O O . PRO A 1 117 ? -3.081 15.183 2.020 1.00 97.31 117 PRO A O 1
ATOM 878 N N . LEU A 1 118 ? -4.681 13.609 2.237 1.00 97.19 118 LEU A N 1
ATOM 879 C CA . LEU A 1 118 ? -4.398 12.885 0.990 1.00 97.19 118 LEU A CA 1
ATOM 880 C C . LEU A 1 118 ? -4.382 13.804 -0.244 1.00 97.19 118 LEU A C 1
ATOM 882 O O . LEU A 1 118 ? -3.422 13.790 -1.015 1.00 97.19 118 LEU A O 1
ATOM 886 N N . HIS A 1 119 ? -5.396 14.665 -0.373 1.00 96.56 119 HIS A N 1
ATOM 887 C CA . HIS A 1 119 ? -5.592 15.579 -1.508 1.00 96.56 119 HIS A CA 1
ATOM 888 C C . HIS A 1 119 ? -4.480 16.627 -1.673 1.00 96.56 119 HIS A C 1
ATOM 890 O O . HIS A 1 119 ? -4.331 17.221 -2.736 1.00 96.56 119 HIS A O 1
ATOM 896 N N . THR A 1 120 ? -3.682 16.872 -0.629 1.00 95.25 120 THR A N 1
ATOM 897 C CA . THR A 1 120 ? -2.536 17.795 -0.713 1.00 95.25 120 THR A CA 1
ATOM 898 C C . THR A 1 120 ? -1.281 17.133 -1.283 1.00 95.25 120 THR A C 1
ATOM 900 O O . THR A 1 120 ? -0.297 17.815 -1.569 1.00 95.25 120 THR A O 1
ATOM 903 N N . GLN A 1 121 ? -1.293 15.805 -1.421 1.00 95.19 121 GLN A N 1
ATOM 904 C CA . GLN A 1 121 ? -0.108 14.996 -1.706 1.00 95.19 121 GLN A CA 1
ATOM 905 C C . GLN A 1 121 ? -0.245 14.183 -2.989 1.00 95.19 121 GLN A C 1
ATOM 907 O O . GLN A 1 121 ? 0.733 14.061 -3.728 1.00 95.19 121 GLN A O 1
ATOM 912 N N . LEU A 1 122 ? -1.435 13.639 -3.253 1.00 95.69 122 LEU A N 1
ATOM 913 C CA . LEU A 1 122 ? -1.725 12.831 -4.433 1.00 95.69 122 LEU A CA 1
ATOM 914 C C . LEU A 1 122 ? -2.750 13.515 -5.329 1.00 95.69 122 LEU A C 1
ATOM 916 O O . LEU A 1 122 ? -3.662 14.191 -4.858 1.00 95.69 122 LEU A O 1
ATOM 920 N N . HIS A 1 123 ? -2.607 13.300 -6.632 1.00 95.44 123 HIS A N 1
ATOM 921 C CA . HIS A 1 123 ? -3.611 13.720 -7.599 1.00 95.44 123 HIS A CA 1
ATOM 922 C C . HIS A 1 123 ? -4.835 12.782 -7.532 1.00 95.44 123 HIS A C 1
ATOM 924 O O . HIS A 1 123 ? -4.630 11.573 -7.413 1.00 95.44 123 HIS A O 1
ATOM 930 N N . PRO A 1 124 ? -6.085 13.265 -7.684 1.00 96.00 124 PRO A N 1
ATOM 931 C CA . PRO A 1 124 ? -7.297 12.435 -7.602 1.00 96.00 124 PRO A CA 1
ATOM 932 C C . PRO A 1 124 ? -7.261 11.144 -8.430 1.00 96.00 124 PRO A C 1
ATOM 934 O O . PRO A 1 124 ? -7.568 10.059 -7.937 1.00 96.00 124 PRO A O 1
ATOM 937 N N . CYS A 1 125 ? -6.765 11.214 -9.669 1.00 95.31 125 CYS A N 1
ATOM 938 C CA . CYS A 1 125 ? -6.654 10.029 -10.528 1.00 95.31 125 CYS A CA 1
ATOM 939 C C . CYS A 1 125 ? -5.753 8.908 -9.966 1.00 95.31 125 CYS A C 1
ATOM 941 O O . CYS A 1 125 ? -5.800 7.798 -10.481 1.00 95.31 125 CYS A O 1
ATOM 943 N N . GLN A 1 126 ? -4.914 9.183 -8.960 1.00 95.56 126 GLN A N 1
ATOM 944 C CA . GLN A 1 126 ? -4.031 8.195 -8.330 1.00 95.56 126 GLN A CA 1
ATOM 945 C C . GLN A 1 126 ? -4.717 7.360 -7.252 1.00 95.56 126 GLN A C 1
ATOM 947 O O . GLN A 1 126 ? -4.163 6.335 -6.864 1.00 95.56 126 GLN A O 1
ATOM 952 N N . TYR A 1 127 ? -5.874 7.792 -6.745 1.00 96.44 127 TYR A N 1
ATOM 953 C CA . TYR A 1 127 ? -6.530 7.115 -5.627 1.00 96.44 127 TYR A CA 1
ATOM 954 C C . TYR A 1 127 ? -8.035 6.887 -5.810 1.00 96.44 127 TYR A C 1
ATOM 956 O O . TYR A 1 127 ? -8.597 6.042 -5.124 1.00 96.44 127 TYR A O 1
ATOM 964 N N . GLN A 1 128 ? -8.693 7.574 -6.748 1.00 95.94 128 GLN A N 1
ATOM 965 C CA . GLN A 1 128 ? -10.134 7.403 -6.977 1.00 95.94 128 GLN A CA 1
ATOM 966 C C . GLN A 1 128 ? -10.487 6.109 -7.731 1.00 95.94 128 GLN A C 1
ATOM 968 O O . GLN A 1 128 ? -11.586 5.585 -7.561 1.00 95.94 128 GLN A O 1
ATOM 973 N N . ASN A 1 129 ? -9.565 5.586 -8.547 1.00 94.44 129 ASN A N 1
ATOM 974 C CA . ASN A 1 129 ? -9.773 4.407 -9.395 1.00 94.44 129 ASN A CA 1
ATOM 975 C C . ASN A 1 129 ? -8.870 3.238 -8.969 1.00 94.44 129 ASN A C 1
ATOM 977 O O . ASN A 1 129 ? -7.971 2.841 -9.710 1.00 94.44 129 ASN A O 1
ATOM 981 N N . LEU A 1 130 ? -9.053 2.758 -7.737 1.00 96.06 130 LEU A N 1
ATOM 982 C CA . LEU A 1 130 ? -8.280 1.653 -7.170 1.00 96.06 130 LEU A CA 1
ATOM 983 C C . LEU A 1 130 ? -9.155 0.414 -6.988 1.00 96.06 130 LEU A C 1
ATOM 985 O O . LEU A 1 130 ? -10.278 0.512 -6.501 1.00 96.06 130 LEU A O 1
ATOM 989 N N . ASP A 1 131 ? -8.591 -0.755 -7.286 1.00 96.06 131 ASP A N 1
ATOM 990 C CA . ASP A 1 131 ? -9.193 -2.050 -6.944 1.00 96.06 131 ASP A CA 1
ATOM 991 C C . ASP A 1 131 ? -8.788 -2.502 -5.532 1.00 96.06 131 ASP A C 1
ATOM 993 O O . ASP A 1 131 ? -9.586 -3.050 -4.767 1.00 96.06 131 ASP A O 1
ATOM 997 N N . TYR A 1 132 ? -7.522 -2.259 -5.177 1.00 97.62 132 TYR A N 1
ATOM 998 C CA . TYR A 1 132 ? -6.923 -2.713 -3.929 1.00 97.62 132 TYR A CA 1
ATOM 999 C C . TYR A 1 132 ? -6.019 -1.655 -3.304 1.00 97.62 132 TYR A C 1
ATOM 1001 O O . TYR A 1 132 ? -5.259 -0.964 -3.982 1.00 97.62 132 TYR A O 1
ATOM 1009 N N . ILE A 1 133 ? -6.045 -1.608 -1.975 1.00 98.19 133 ILE A N 1
ATOM 1010 C CA . ILE A 1 133 ? -5.068 -0.923 -1.135 1.00 98.19 133 ILE A CA 1
ATOM 1011 C C . ILE A 1 133 ? -4.271 -2.011 -0.422 1.00 98.19 133 ILE A C 1
ATOM 1013 O O . ILE A 1 133 ? -4.855 -2.876 0.225 1.00 98.19 133 ILE A O 1
ATOM 1017 N N . ILE A 1 134 ? -2.943 -1.983 -0.526 1.00 98.19 134 ILE A N 1
ATOM 1018 C CA . ILE A 1 134 ? -2.077 -2.984 0.107 1.00 98.19 134 ILE A CA 1
ATOM 1019 C C . ILE A 1 134 ? -1.258 -2.323 1.211 1.00 98.19 134 ILE A C 1
ATOM 1021 O O . ILE A 1 134 ? -0.464 -1.415 0.963 1.00 98.19 134 ILE A O 1
ATOM 1025 N N . ALA A 1 135 ? -1.426 -2.817 2.430 1.00 97.69 135 ALA A N 1
ATOM 1026 C CA . ALA A 1 135 ? -0.765 -2.335 3.629 1.00 97.69 135 ALA A CA 1
ATOM 1027 C C . ALA A 1 135 ? -0.059 -3.518 4.296 1.00 97.69 135 ALA A C 1
ATOM 1029 O O . ALA A 1 135 ? -0.708 -4.368 4.893 1.00 97.69 135 ALA A O 1
ATOM 1030 N N . SER A 1 136 ? 1.265 -3.604 4.163 1.00 96.81 136 SER A N 1
ATOM 1031 C CA . SER A 1 136 ? 2.032 -4.710 4.743 1.00 96.81 136 SER A CA 1
ATOM 1032 C C . SER A 1 136 ? 2.847 -4.231 5.930 1.00 96.81 136 SER A C 1
ATOM 1034 O O . SER A 1 136 ? 3.800 -3.477 5.737 1.00 96.81 136 SER A O 1
ATOM 1036 N N . ASP A 1 137 ? 2.457 -4.666 7.128 1.00 94.12 137 ASP A N 1
ATOM 1037 C CA . ASP A 1 137 ? 3.109 -4.372 8.409 1.00 94.12 137 ASP A CA 1
ATOM 1038 C C . ASP A 1 137 ? 3.443 -2.880 8.614 1.00 94.12 137 ASP A C 1
ATOM 1040 O O . ASP A 1 137 ? 4.493 -2.501 9.125 1.00 94.12 137 ASP A O 1
ATOM 1044 N N . CYS A 1 138 ? 2.544 -1.996 8.171 1.00 92.12 138 CYS A N 1
ATOM 1045 C CA . CYS A 1 138 ? 2.764 -0.550 8.203 1.00 92.12 138 CYS A CA 1
ATOM 1046 C C . CYS A 1 138 ? 2.279 0.142 9.484 1.00 92.12 138 CYS A C 1
ATOM 1048 O O . CYS A 1 138 ? 2.505 1.341 9.647 1.00 92.12 138 CYS A O 1
ATOM 1050 N N . VAL A 1 139 ? 1.608 -0.587 10.379 1.00 86.88 139 VAL A N 1
ATOM 1051 C CA . VAL A 1 139 ? 0.970 -0.025 11.576 1.00 86.88 139 VAL A CA 1
ATOM 1052 C C . VAL A 1 139 ? 1.576 -0.602 12.848 1.00 86.88 139 VAL A C 1
ATOM 1054 O O . VAL A 1 139 ? 0.913 -1.268 13.631 1.00 86.88 139 VAL A O 1
ATOM 1057 N N . TRP A 1 140 ? 2.860 -0.355 13.083 1.00 89.94 140 TRP A N 1
ATOM 1058 C CA . TRP A 1 140 ? 3.520 -0.874 14.283 1.00 89.94 140 TRP A CA 1
ATOM 1059 C C . TRP A 1 140 ? 3.298 -0.014 15.536 1.00 89.94 140 TRP A C 1
ATOM 1061 O O . TRP A 1 140 ? 3.255 -0.544 16.635 1.00 89.94 140 TRP A O 1
ATOM 1071 N N . LEU A 1 141 ? 3.084 1.294 15.395 1.00 91.88 141 LEU A N 1
ATOM 1072 C CA . LEU A 1 141 ? 3.030 2.273 16.482 1.00 91.88 141 LEU A CA 1
ATOM 1073 C C . LEU A 1 141 ? 1.611 2.814 16.558 1.00 91.88 141 LEU A C 1
ATOM 1075 O O . LEU A 1 141 ? 1.033 3.162 15.525 1.00 91.88 141 LEU A O 1
ATOM 1079 N N . MET A 1 142 ? 1.085 2.956 17.772 1.00 89.56 142 MET A N 1
ATOM 1080 C CA . MET A 1 142 ? -0.290 3.422 17.975 1.00 89.56 142 MET A CA 1
ATOM 1081 C C . MET A 1 142 ? -0.536 4.802 17.349 1.00 89.56 142 MET A C 1
ATOM 1083 O O . MET A 1 142 ? -1.606 5.054 16.804 1.00 89.56 142 MET A O 1
ATOM 1087 N N . SER A 1 143 ? 0.474 5.677 17.353 1.00 92.19 143 SER A N 1
ATOM 1088 C CA . SER A 1 143 ? 0.398 7.014 16.751 1.00 92.19 143 SER A CA 1
ATOM 1089 C C . SER A 1 143 ? 0.264 7.009 15.224 1.00 92.19 143 SER A C 1
ATOM 1091 O O . SER A 1 143 ? -0.181 8.000 14.652 1.00 92.19 143 SER A O 1
ATOM 1093 N N . MET A 1 144 ? 0.636 5.915 14.552 1.00 93.81 144 MET A N 1
ATOM 1094 C CA . MET A 1 144 ? 0.537 5.791 13.094 1.00 93.81 144 MET A CA 1
ATOM 1095 C C . MET A 1 144 ? -0.815 5.243 12.639 1.00 93.81 144 MET A C 1
ATOM 1097 O O . MET A 1 144 ? -1.209 5.483 11.497 1.00 93.81 144 MET A O 1
ATOM 1101 N N . LEU A 1 145 ? -1.517 4.518 13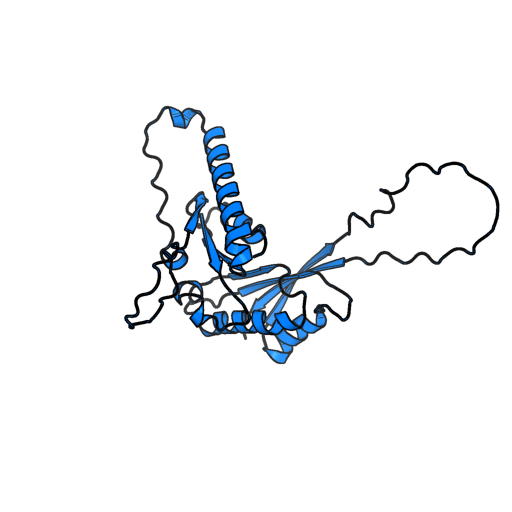.516 1.00 95.12 145 LEU A N 1
ATOM 1102 C CA . LEU A 1 145 ? -2.771 3.834 13.203 1.00 95.12 145 LEU A CA 1
ATOM 1103 C C . LEU A 1 145 ? -3.810 4.807 12.649 1.00 95.12 145 LEU A C 1
ATOM 1105 O O . LEU A 1 145 ? -4.334 4.585 11.561 1.00 95.12 145 LEU A O 1
ATOM 1109 N N . GLU A 1 146 ? -4.034 5.925 13.334 1.00 96.19 146 GLU A N 1
ATOM 1110 C CA . GLU A 1 146 ? -5.058 6.883 12.919 1.00 96.19 146 GLU A CA 1
ATOM 1111 C C . GLU A 1 146 ? -4.751 7.532 11.562 1.00 96.19 146 GLU A C 1
ATOM 1113 O O . GLU A 1 146 ? -5.626 7.601 10.703 1.00 96.19 146 GLU A O 1
ATOM 1118 N N . GLY A 1 147 ? -3.499 7.935 11.312 1.00 96.81 147 GLY A N 1
ATOM 1119 C CA . GLY A 1 147 ? -3.110 8.525 10.025 1.00 96.81 147 GLY A CA 1
ATOM 1120 C C . GLY A 1 147 ? -3.286 7.555 8.851 1.00 96.81 147 GLY A C 1
ATOM 1121 O O . GLY A 1 147 ? -3.805 7.930 7.795 1.00 96.81 147 GLY A O 1
ATOM 1122 N N . VAL A 1 148 ? -2.905 6.286 9.041 1.00 96.94 148 VAL A N 1
ATOM 1123 C CA . VAL A 1 148 ? -3.083 5.235 8.026 1.00 96.94 148 VAL A CA 1
ATOM 1124 C C . VAL A 1 148 ? -4.563 4.997 7.756 1.00 96.94 148 VAL A C 1
ATOM 1126 O O . VAL A 1 148 ? -4.984 5.027 6.599 1.00 96.94 148 VAL A O 1
ATOM 1129 N N . LEU A 1 149 ? -5.367 4.785 8.801 1.00 97.81 149 LEU A N 1
ATOM 1130 C CA . LEU A 1 149 ? -6.780 4.469 8.622 1.00 97.81 149 LEU A CA 1
ATOM 1131 C C . LEU A 1 149 ? -7.580 5.659 8.083 1.00 97.81 149 LEU A C 1
ATOM 1133 O O . LEU A 1 149 ? -8.474 5.456 7.268 1.00 97.81 149 LEU A O 1
ATOM 1137 N N . THR A 1 150 ? -7.236 6.891 8.454 1.00 98.06 150 THR A N 1
ATOM 1138 C CA . THR A 1 150 ? -7.849 8.093 7.873 1.00 98.06 150 THR A CA 1
ATOM 1139 C C . THR A 1 150 ? -7.481 8.258 6.405 1.00 98.06 150 THR A C 1
ATOM 1141 O O . THR A 1 150 ? -8.360 8.541 5.598 1.00 98.06 150 THR A O 1
ATOM 1144 N N . THR A 1 151 ? -6.235 7.967 6.020 1.00 98.38 151 THR A N 1
ATOM 1145 C CA . THR A 1 151 ? -5.852 7.925 4.600 1.00 98.38 151 THR A CA 1
ATOM 1146 C C . THR A 1 151 ? -6.686 6.899 3.826 1.00 98.38 151 THR A C 1
ATOM 1148 O O . THR A 1 151 ? -7.209 7.213 2.761 1.00 98.38 151 THR A O 1
ATOM 1151 N N . VAL A 1 152 ? -6.848 5.685 4.364 1.00 98.19 152 VAL A N 1
ATOM 1152 C CA . VAL A 1 152 ? -7.666 4.629 3.740 1.00 98.19 152 VAL A CA 1
ATOM 1153 C C . VAL A 1 152 ? -9.141 5.030 3.661 1.00 98.19 152 VAL A C 1
ATOM 1155 O O . VAL A 1 152 ? -9.759 4.820 2.623 1.00 98.19 152 VAL A O 1
ATOM 1158 N N . GLN A 1 153 ? -9.694 5.640 4.712 1.00 98.25 153 GLN A N 1
ATOM 1159 C CA . GLN A 1 153 ? -11.069 6.144 4.714 1.00 98.25 153 GLN A CA 1
ATOM 1160 C C . GLN A 1 153 ? -11.286 7.161 3.594 1.00 98.25 153 GLN A C 1
ATOM 1162 O O . GLN A 1 153 ? -12.239 7.017 2.841 1.00 98.25 153 GLN A O 1
ATOM 1167 N N . THR A 1 154 ? -10.376 8.125 3.421 1.00 98.12 154 THR A N 1
ATOM 1168 C CA . THR A 1 154 ? -10.467 9.090 2.315 1.00 98.12 154 THR A CA 1
ATOM 1169 C C . THR A 1 154 ? -10.462 8.395 0.953 1.00 98.12 154 THR A C 1
ATOM 1171 O O . THR A 1 154 ? -11.219 8.782 0.070 1.00 98.12 154 THR A O 1
ATOM 1174 N N . ILE A 1 155 ? -9.657 7.341 0.776 1.00 97.94 155 ILE A N 1
ATOM 1175 C CA . ILE A 1 155 ? -9.656 6.555 -0.468 1.00 97.94 155 ILE A CA 1
ATOM 1176 C C . ILE A 1 155 ? -10.998 5.839 -0.675 1.00 97.94 155 ILE A C 1
ATOM 1178 O O . ILE A 1 155 ? -11.503 5.827 -1.794 1.00 97.94 155 ILE A O 1
ATOM 1182 N N . PHE A 1 156 ? -11.582 5.252 0.375 1.00 97.88 156 PHE A N 1
ATOM 1183 C CA . PHE A 1 156 ? -12.908 4.632 0.291 1.00 97.88 156 PHE A CA 1
ATOM 1184 C C . PHE A 1 156 ? -13.997 5.651 -0.061 1.00 97.88 156 PHE A C 1
ATOM 1186 O O . PHE A 1 156 ? -14.796 5.381 -0.953 1.00 97.88 156 PHE A O 1
ATOM 1193 N N . ASP A 1 157 ? -13.996 6.814 0.591 1.00 97.19 157 ASP A N 1
ATOM 1194 C CA . ASP A 1 157 ? -15.020 7.850 0.417 1.00 97.19 157 ASP A CA 1
ATOM 1195 C C . ASP A 1 157 ? -14.956 8.523 -0.958 1.00 97.19 157 ASP A C 1
ATOM 1197 O O . ASP A 1 157 ? -15.985 8.888 -1.524 1.00 97.19 157 ASP A O 1
ATOM 1201 N N . GLU A 1 158 ? -13.751 8.698 -1.506 1.00 96.69 158 GLU A N 1
ATOM 1202 C CA . GLU A 1 158 ? -13.542 9.372 -2.791 1.00 96.69 158 GLU A CA 1
ATOM 1203 C C . GLU A 1 158 ? -13.457 8.406 -3.982 1.00 96.69 158 GLU A C 1
ATOM 1205 O O . GLU A 1 158 ? -13.235 8.841 -5.114 1.00 96.69 158 GLU A O 1
ATOM 1210 N N . SER A 1 159 ? -13.619 7.101 -3.765 1.00 95.69 159 SER A N 1
ATOM 1211 C CA . SER A 1 159 ? -13.572 6.131 -4.854 1.00 95.69 159 SER A CA 1
ATOM 1212 C C . SER A 1 159 ? -14.718 6.354 -5.848 1.00 95.69 159 SER A C 1
ATOM 1214 O O . SER A 1 159 ? -15.882 6.471 -5.471 1.00 95.69 159 SER A O 1
ATOM 1216 N N . THR A 1 160 ? -14.388 6.415 -7.139 1.00 92.50 160 THR A N 1
ATOM 1217 C CA . THR A 1 160 ? -15.354 6.637 -8.234 1.00 92.50 160 THR A CA 1
ATOM 1218 C C . THR A 1 160 ? -15.632 5.375 -9.046 1.00 92.50 160 THR A C 1
ATOM 1220 O O . THR A 1 160 ? -16.369 5.410 -10.034 1.00 92.50 160 THR A O 1
ATOM 1223 N N . THR A 1 161 ? -15.033 4.253 -8.655 1.00 88.25 161 THR A N 1
ATOM 1224 C CA . THR A 1 161 ? -15.205 2.964 -9.318 1.00 88.25 161 THR A CA 1
ATOM 1225 C C . THR A 1 161 ? -16.592 2.394 -9.072 1.00 88.25 161 THR A C 1
ATOM 1227 O O . THR A 1 161 ? -17.261 2.678 -8.081 1.00 88.25 161 THR A O 1
ATOM 1230 N N . THR A 1 162 ? -17.021 1.508 -9.970 1.00 90.25 162 THR A N 1
ATOM 1231 C CA . THR A 1 162 ? -18.216 0.684 -9.745 1.00 90.25 162 THR A CA 1
ATOM 1232 C C . THR A 1 162 ? -18.042 -0.272 -8.563 1.00 90.25 162 THR A C 1
ATOM 1234 O O . THR A 1 162 ? -19.030 -0.700 -7.970 1.00 90.25 162 THR A O 1
ATOM 1237 N N . THR A 1 163 ? -16.797 -0.609 -8.214 1.00 90.81 163 THR A N 1
ATOM 1238 C CA . THR A 1 163 ? -16.440 -1.488 -7.100 1.00 90.81 163 THR A CA 1
ATOM 1239 C C . THR A 1 163 ? -15.510 -0.781 -6.130 1.00 90.81 163 THR A C 1
ATOM 1241 O O . THR A 1 163 ? -14.353 -0.529 -6.462 1.00 90.81 163 THR A O 1
ATOM 1244 N N . VAL A 1 164 ? -15.994 -0.519 -4.917 1.00 94.19 164 VAL A N 1
ATOM 1245 C CA . VAL A 1 164 ? -15.199 0.109 -3.855 1.00 94.19 164 VAL A CA 1
ATOM 1246 C C . VAL A 1 164 ? -13.922 -0.707 -3.590 1.00 94.19 164 VAL A C 1
ATOM 1248 O O . VAL A 1 164 ? -14.022 -1.938 -3.473 1.00 94.19 164 VAL A O 1
ATOM 1251 N N . PRO A 1 165 ? -12.736 -0.070 -3.492 1.00 97.19 165 PRO A N 1
ATOM 1252 C CA . PRO A 1 165 ? -11.487 -0.781 -3.270 1.00 97.19 165 PRO A CA 1
ATOM 1253 C C . PRO A 1 165 ? -11.522 -1.615 -1.994 1.00 97.19 165 PRO A C 1
ATOM 1255 O O . PRO A 1 165 ? -12.181 -1.277 -1.009 1.00 97.19 165 PRO A O 1
ATOM 1258 N N . LYS A 1 166 ? -10.743 -2.696 -1.984 1.00 98.06 166 LYS A N 1
ATOM 1259 C CA . LYS A 1 166 ? -10.528 -3.520 -0.788 1.00 98.06 166 LYS A CA 1
ATOM 1260 C C . LYS A 1 166 ? -9.167 -3.216 -0.184 1.00 98.06 166 LYS A C 1
ATOM 1262 O O . LYS A 1 166 ? -8.173 -3.139 -0.902 1.00 98.06 166 LYS A O 1
ATOM 1267 N N . LEU A 1 167 ? -9.089 -3.118 1.138 1.00 98.44 167 LEU A N 1
ATOM 1268 C CA . LEU A 1 167 ? -7.811 -3.062 1.842 1.00 98.44 167 LEU A CA 1
ATOM 1269 C C . LEU A 1 167 ? -7.353 -4.487 2.182 1.00 98.44 167 LEU A C 1
ATOM 1271 O O . LEU A 1 167 ? -8.059 -5.215 2.876 1.00 98.44 167 LEU A O 1
ATOM 1275 N N . LEU A 1 168 ? -6.161 -4.869 1.727 1.00 98.31 168 LEU A N 1
ATOM 1276 C CA . LEU A 1 168 ? -5.432 -6.034 2.226 1.00 98.31 168 LEU A CA 1
ATOM 1277 C C . LEU A 1 168 ? -4.377 -5.554 3.224 1.00 98.31 168 LEU A C 1
ATOM 1279 O O . LEU A 1 168 ? -3.405 -4.894 2.847 1.00 98.31 168 LEU A O 1
ATOM 1283 N N . LEU A 1 169 ? -4.594 -5.872 4.497 1.00 97.88 169 LEU A N 1
ATOM 1284 C CA . LEU A 1 169 ? -3.741 -5.478 5.611 1.00 97.88 169 LEU A CA 1
ATOM 1285 C C . LEU A 1 169 ? -3.038 -6.715 6.166 1.00 97.88 169 LEU A C 1
ATOM 1287 O O . LEU A 1 169 ? -3.691 -7.566 6.769 1.00 97.88 169 LEU A O 1
ATOM 1291 N N . SER A 1 170 ? -1.721 -6.806 5.990 1.00 97.19 170 SER A N 1
ATOM 1292 C CA . SER A 1 170 ? -0.919 -7.758 6.754 1.00 97.19 170 SER A CA 1
ATOM 1293 C C . SER A 1 170 ? -0.389 -7.103 8.024 1.00 97.19 170 SER A C 1
ATOM 1295 O O . SER A 1 170 ? -0.003 -5.929 8.025 1.00 97.19 170 SER A O 1
ATOM 1297 N N . PHE A 1 171 ? -0.396 -7.853 9.119 1.00 95.62 171 PHE A N 1
ATOM 1298 C CA . PHE A 1 171 ? -0.018 -7.340 10.424 1.00 95.62 171 PHE A CA 1
ATOM 1299 C C . PHE A 1 171 ? 0.692 -8.407 11.251 1.00 95.62 171 PHE A C 1
ATOM 1301 O O . PHE A 1 171 ? 0.145 -9.486 11.477 1.00 95.62 171 PHE A O 1
ATOM 1308 N N . GLN A 1 172 ? 1.900 -8.097 11.718 1.00 94.75 172 GLN A N 1
ATOM 1309 C CA . GLN A 1 172 ? 2.618 -8.953 12.652 1.00 94.75 172 GLN A CA 1
ATOM 1310 C C . GLN A 1 172 ? 2.231 -8.606 14.091 1.00 94.75 172 GLN A C 1
ATOM 1312 O O . GLN A 1 172 ? 2.393 -7.463 14.532 1.00 94.75 172 GLN A O 1
ATOM 1317 N N . ARG A 1 173 ? 1.756 -9.608 14.833 1.00 92.94 173 ARG A N 1
ATOM 1318 C CA . ARG A 1 173 ? 1.433 -9.505 16.253 1.00 92.94 173 ARG A CA 1
ATOM 1319 C C . ARG A 1 173 ? 2.664 -9.113 17.058 1.00 92.94 173 ARG A C 1
ATOM 1321 O O . ARG A 1 173 ? 3.747 -9.673 16.893 1.00 92.94 173 ARG A O 1
ATOM 1328 N N . ARG A 1 174 ? 2.464 -8.140 17.943 1.00 89.69 174 ARG A N 1
ATOM 1329 C CA . ARG A 1 174 ? 3.454 -7.630 18.886 1.00 89.69 174 ARG A CA 1
ATOM 1330 C C . ARG A 1 174 ? 2.761 -7.494 20.234 1.00 89.69 174 ARG A C 1
ATOM 1332 O O . ARG A 1 174 ? 1.820 -6.717 20.354 1.00 89.69 174 ARG A O 1
ATOM 1339 N N . ASP A 1 175 ? 3.217 -8.247 21.227 1.00 83.25 175 ASP A N 1
ATOM 1340 C CA . ASP A 1 175 ? 2.602 -8.284 22.561 1.00 83.25 175 ASP A CA 1
ATOM 1341 C C . ASP A 1 175 ? 3.293 -7.316 23.544 1.00 83.25 175 ASP A C 1
ATOM 1343 O O . ASP A 1 175 ? 3.521 -7.635 24.706 1.00 83.25 175 ASP A O 1
ATOM 1347 N N . SER A 1 176 ? 3.662 -6.119 23.078 1.00 87.12 176 SER A N 1
ATOM 1348 C CA . SER A 1 176 ? 4.294 -5.084 23.908 1.00 87.12 176 SER A CA 1
ATOM 1349 C C . SER A 1 176 ? 3.481 -3.793 23.870 1.00 87.12 176 SER A C 1
ATOM 1351 O O . SER A 1 176 ? 2.992 -3.394 22.816 1.00 87.12 176 SER A O 1
ATOM 1353 N N . GLU A 1 177 ? 3.376 -3.125 25.023 1.00 87.88 177 GLU A N 1
ATOM 1354 C CA . GLU A 1 177 ? 2.548 -1.926 25.242 1.00 87.88 177 GLU A CA 1
ATOM 1355 C C . GLU A 1 177 ? 2.887 -0.744 24.321 1.00 87.88 177 GLU A C 1
ATOM 1357 O O . GLU A 1 177 ? 2.063 0.143 24.118 1.00 87.88 177 GLU A O 1
ATOM 1362 N N . MET A 1 178 ? 4.094 -0.714 23.750 1.00 89.62 178 MET A N 1
ATOM 1363 C CA . MET A 1 178 ? 4.513 0.348 22.829 1.00 89.62 178 MET A CA 1
ATOM 1364 C C . MET A 1 178 ? 3.985 0.154 21.404 1.00 89.62 178 MET A C 1
ATOM 1366 O O . MET A 1 178 ? 3.985 1.100 20.610 1.00 89.62 178 MET A O 1
ATOM 1370 N N . PHE A 1 179 ? 3.572 -1.065 21.059 1.00 93.69 179 PHE A N 1
ATOM 1371 C CA . PHE A 1 179 ? 3.134 -1.409 19.717 1.00 93.69 179 PHE A CA 1
ATOM 1372 C C . PHE A 1 179 ? 1.617 -1.507 19.637 1.00 93.69 179 PHE A C 1
ATOM 1374 O O . PHE A 1 179 ? 0.912 -1.768 20.610 1.00 93.69 179 PHE A O 1
ATOM 1381 N N . THR A 1 180 ? 1.104 -1.308 18.431 1.00 93.06 180 THR A N 1
ATOM 1382 C CA . THR A 1 180 ? -0.298 -1.603 18.151 1.00 93.06 180 THR A CA 1
ATOM 1383 C C . THR A 1 180 ? -0.521 -3.109 18.302 1.00 93.06 180 THR A C 1
ATOM 1385 O O . THR A 1 180 ? 0.289 -3.895 17.822 1.00 93.06 180 THR A O 1
ATOM 1388 N N . THR A 1 181 ? -1.604 -3.523 18.955 1.00 94.75 181 THR A N 1
ATOM 1389 C CA . THR A 1 181 ? -1.989 -4.937 19.071 1.00 94.75 181 THR A CA 1
ATOM 1390 C C . THR A 1 181 ? -3.011 -5.319 17.999 1.00 94.75 181 THR A C 1
ATOM 1392 O O . THR A 1 181 ? -3.668 -4.454 17.411 1.00 94.75 181 THR A O 1
ATOM 1395 N N . VAL A 1 182 ? -3.188 -6.625 17.763 1.00 94.88 182 VAL A N 1
ATOM 1396 C CA . VAL A 1 182 ? -4.229 -7.137 16.850 1.00 94.88 182 VAL A CA 1
ATOM 1397 C C . VAL A 1 182 ? -5.612 -6.661 17.301 1.00 94.88 182 VAL A C 1
ATOM 1399 O O . VAL A 1 182 ? -6.359 -6.106 16.497 1.00 94.88 182 VAL A O 1
ATOM 1402 N N . ASP A 1 183 ? -5.917 -6.789 18.594 1.00 95.62 183 ASP A N 1
ATOM 1403 C CA . ASP A 1 183 ? -7.199 -6.364 19.166 1.00 95.62 183 ASP A CA 1
ATOM 1404 C C . ASP A 1 183 ? -7.454 -4.875 18.958 1.00 95.62 183 ASP A C 1
ATOM 1406 O O . ASP A 1 183 ? -8.569 -4.476 18.617 1.00 95.62 183 ASP A O 1
ATOM 1410 N N . ARG A 1 184 ? -6.415 -4.041 19.098 1.00 95.75 184 ARG A N 1
ATOM 1411 C CA . ARG A 1 184 ? -6.551 -2.606 18.858 1.00 95.75 184 ARG A CA 1
ATOM 1412 C C . ARG A 1 184 ? -6.874 -2.308 17.396 1.00 95.75 184 ARG A C 1
ATOM 1414 O O . ARG A 1 184 ? -7.751 -1.487 17.137 1.00 95.75 184 ARG A O 1
ATOM 1421 N N . ILE A 1 185 ? -6.209 -2.972 16.449 1.00 96.25 185 ILE A N 1
ATOM 1422 C CA . ILE A 1 185 ? -6.515 -2.828 15.016 1.00 96.25 185 ILE A CA 1
ATOM 1423 C C . ILE A 1 185 ? -7.958 -3.247 14.741 1.00 96.25 185 ILE A C 1
ATOM 1425 O O . ILE A 1 185 ? -8.696 -2.501 14.104 1.00 96.25 185 ILE A O 1
ATOM 1429 N N . LEU A 1 186 ? -8.387 -4.405 15.247 1.00 97.00 186 LEU A N 1
ATOM 1430 C CA . LEU A 1 186 ? -9.751 -4.892 15.042 1.00 97.00 186 LEU A CA 1
ATOM 1431 C C . LEU A 1 186 ? -10.792 -3.942 15.645 1.00 97.00 186 LEU A C 1
ATOM 1433 O O . LEU A 1 186 ? -11.779 -3.634 14.980 1.00 97.00 186 LEU A O 1
ATOM 1437 N N . GLN A 1 187 ? -10.544 -3.413 16.846 1.00 97.62 187 GLN A N 1
ATOM 1438 C CA . GLN A 1 187 ? -11.405 -2.419 17.486 1.00 97.62 187 GLN A CA 1
ATOM 1439 C C . GLN A 1 187 ? -11.552 -1.153 16.629 1.00 97.62 187 GLN A C 1
ATOM 1441 O O . GLN A 1 187 ? -12.673 -0.687 16.420 1.00 97.62 187 GLN A O 1
ATOM 1446 N N . GLU A 1 188 ? -10.450 -0.601 16.117 1.00 97.75 188 GLU A N 1
ATOM 1447 C CA . GLU A 1 188 ? -10.494 0.594 15.265 1.00 97.75 188 GLU A CA 1
ATOM 1448 C C . GLU A 1 188 ? -11.244 0.337 13.953 1.00 97.75 188 GLU A C 1
ATOM 1450 O O . GLU A 1 188 ? -12.125 1.106 13.565 1.00 97.75 188 GLU A O 1
ATOM 1455 N N . LEU A 1 189 ? -10.946 -0.775 13.278 1.00 97.62 189 LEU A N 1
ATOM 1456 C CA . LEU A 1 189 ? -11.574 -1.104 12.000 1.00 97.62 189 LEU A CA 1
ATOM 1457 C C . LEU A 1 189 ? -13.073 -1.398 12.170 1.00 97.62 189 LEU A C 1
ATOM 1459 O O . LEU A 1 189 ? -13.890 -0.845 11.440 1.00 97.62 189 LEU A O 1
ATOM 1463 N N . GLN A 1 190 ? -13.449 -2.255 13.122 1.00 97.88 190 GLN A N 1
ATOM 1464 C CA . GLN A 1 190 ? -14.816 -2.777 13.236 1.00 97.88 190 GLN A CA 1
ATOM 1465 C C . GLN A 1 190 ? -15.737 -1.892 14.075 1.00 97.88 190 GLN A C 1
ATOM 1467 O O . GLN A 1 190 ? -16.899 -1.711 13.710 1.00 97.88 190 GLN A O 1
ATOM 1472 N N . THR A 1 191 ? -15.248 -1.366 15.198 1.00 97.81 191 THR A N 1
ATOM 1473 C CA . THR A 1 191 ? -16.085 -0.649 16.171 1.00 97.81 191 THR A CA 1
ATOM 1474 C C . THR A 1 191 ? -16.077 0.849 15.916 1.00 97.81 191 THR A C 1
ATOM 1476 O O . THR A 1 191 ? -17.140 1.462 15.922 1.00 97.81 191 THR A O 1
ATOM 1479 N N . VAL A 1 192 ? -14.902 1.441 15.675 1.00 97.75 192 VAL A N 1
ATOM 1480 C CA . VAL A 1 192 ? -14.780 2.894 15.466 1.00 97.75 192 VAL A CA 1
ATOM 1481 C C . VAL A 1 192 ? -15.204 3.275 14.051 1.00 97.75 192 VAL A C 1
ATOM 1483 O O . VAL A 1 192 ? -16.039 4.159 13.878 1.00 97.75 192 VAL A O 1
ATOM 1486 N N . ARG A 1 193 ? -14.678 2.584 13.033 1.00 97.81 193 ARG A N 1
ATOM 1487 C CA . ARG A 1 193 ? -14.965 2.896 11.619 1.00 97.81 193 ARG A CA 1
ATOM 1488 C C . ARG A 1 193 ? -16.133 2.114 11.034 1.00 97.81 193 ARG A C 1
ATOM 1490 O O . ARG A 1 193 ? -16.621 2.441 9.957 1.00 97.81 193 ARG A O 1
ATOM 1497 N N . GLY A 1 194 ? -16.592 1.075 11.727 1.00 97.88 194 GLY A N 1
ATOM 1498 C CA . GLY A 1 194 ? -17.685 0.241 11.243 1.00 97.88 194 GLY A CA 1
ATOM 1499 C C . GLY A 1 194 ? -17.315 -0.620 10.034 1.00 97.88 194 GLY A C 1
ATOM 1500 O O . GLY A 1 194 ? -18.206 -1.191 9.424 1.00 97.88 194 GLY A O 1
ATOM 1501 N N . TRP A 1 195 ? -16.049 -0.750 9.650 1.00 98.38 195 TRP A N 1
ATOM 1502 C CA . TRP A 1 195 ? -15.661 -1.529 8.477 1.00 98.38 195 TRP A CA 1
ATOM 1503 C C . TRP A 1 195 ? -15.834 -3.034 8.701 1.00 98.38 195 TRP A C 1
ATOM 1505 O O . TRP A 1 195 ? -15.750 -3.552 9.819 1.00 98.38 195 TRP A O 1
ATOM 1515 N N . LYS A 1 196 ? -16.068 -3.770 7.614 1.00 98.19 196 LYS A N 1
ATOM 1516 C CA . LYS A 1 196 ? -16.099 -5.233 7.639 1.00 98.19 196 LYS A CA 1
ATOM 1517 C C . LYS A 1 196 ? -14.674 -5.760 7.527 1.00 98.19 196 LYS A C 1
ATOM 1519 O O . LYS A 1 196 ? -13.965 -5.432 6.581 1.00 98.19 196 LYS A O 1
ATOM 1524 N N . VAL A 1 197 ? -14.287 -6.628 8.457 1.00 98.31 197 VAL A N 1
ATOM 1525 C CA . VAL A 1 197 ? -12.967 -7.274 8.488 1.00 98.31 197 VAL A CA 1
ATOM 1526 C C . VAL A 1 197 ? -13.138 -8.782 8.335 1.00 98.31 197 VAL A C 1
ATOM 1528 O O . VAL A 1 197 ? -13.958 -9.387 9.020 1.00 98.31 197 VAL A O 1
ATOM 1531 N N . THR A 1 198 ? -12.379 -9.390 7.425 1.00 98.19 198 THR A N 1
ATOM 1532 C CA . THR A 1 198 ? -12.306 -10.843 7.217 1.00 98.19 198 THR A CA 1
ATOM 1533 C C . THR A 1 198 ? -10.852 -11.282 7.344 1.00 98.19 198 THR A C 1
ATOM 1535 O O . THR A 1 198 ? -10.003 -10.798 6.599 1.00 98.19 198 THR A O 1
ATOM 1538 N N . CYS A 1 199 ? -10.552 -12.190 8.272 1.00 98.00 199 CYS A N 1
ATOM 1539 C CA . CYS A 1 199 ? -9.235 -12.825 8.339 1.00 98.00 199 CYS A CA 1
ATOM 1540 C C . CYS A 1 199 ? -9.120 -13.833 7.193 1.00 98.00 199 CYS A C 1
ATOM 1542 O O . CYS A 1 199 ? -9.879 -14.799 7.149 1.00 98.00 199 CYS A O 1
ATOM 1544 N N . LEU A 1 200 ? -8.224 -13.571 6.241 1.00 98.06 200 LEU A N 1
ATOM 1545 C CA . LEU A 1 200 ? -7.996 -14.446 5.091 1.00 98.06 200 LEU A CA 1
ATOM 1546 C C . LEU A 1 200 ? -6.997 -15.555 5.418 1.00 98.06 200 LEU A C 1
ATOM 1548 O O . LEU A 1 200 ? -7.154 -16.679 4.953 1.00 98.06 200 LEU A O 1
ATOM 1552 N N . ALA A 1 201 ? -5.964 -15.225 6.190 1.00 97.00 201 ALA A N 1
ATOM 1553 C CA . ALA A 1 201 ? -4.915 -16.154 6.579 1.00 97.00 201 ALA A CA 1
ATOM 1554 C C . ALA A 1 201 ? -4.216 -15.680 7.856 1.00 97.00 201 ALA A C 1
ATOM 1556 O O . ALA A 1 201 ? -4.210 -14.488 8.175 1.00 97.00 201 ALA A O 1
ATOM 1557 N N . TRP A 1 202 ? -3.575 -16.619 8.545 1.00 95.62 202 TRP A N 1
ATOM 1558 C CA . TRP A 1 202 ? -2.600 -16.344 9.591 1.00 95.62 202 TRP A CA 1
ATOM 1559 C C . TRP A 1 202 ? -1.464 -17.368 9.509 1.00 95.62 202 TRP A C 1
ATOM 1561 O O . TRP A 1 202 ? -1.668 -18.480 9.017 1.00 95.62 202 TRP A O 1
ATOM 1571 N N . TYR A 1 203 ? -0.263 -16.986 9.941 1.00 93.25 203 TYR A N 1
ATOM 1572 C CA . TYR A 1 203 ? 0.915 -17.853 9.904 1.00 93.25 203 TYR A CA 1
ATOM 1573 C C . TYR A 1 203 ? 1.817 -17.623 11.128 1.00 93.25 203 TYR A C 1
ATOM 1575 O O . TYR A 1 203 ? 2.025 -16.463 11.503 1.00 93.25 203 TYR A O 1
ATOM 1583 N N . PRO A 1 204 ? 2.378 -18.685 11.740 1.00 90.88 204 PRO A N 1
ATOM 1584 C CA . PRO A 1 204 ? 3.386 -18.546 12.785 1.00 90.88 204 PRO A CA 1
ATOM 1585 C C . PRO A 1 204 ? 4.719 -18.073 12.185 1.00 90.88 204 PRO A C 1
ATOM 1587 O O . PRO A 1 204 ? 5.347 -18.764 11.390 1.00 90.88 204 PRO A O 1
ATOM 1590 N N . ALA A 1 205 ? 5.170 -16.884 12.562 1.00 85.19 205 ALA A N 1
ATOM 1591 C CA . ALA A 1 205 ? 6.505 -16.395 12.267 1.00 85.19 205 ALA A CA 1
ATOM 1592 C C . ALA A 1 205 ? 7.489 -16.905 13.330 1.00 85.19 205 ALA A C 1
ATOM 1594 O O . ALA A 1 205 ? 7.374 -16.585 14.514 1.00 85.19 205 ALA A O 1
ATOM 1595 N N . TYR A 1 206 ? 8.465 -17.687 12.882 1.00 81.44 206 TYR A N 1
ATOM 1596 C CA . TYR A 1 206 ? 9.595 -18.112 13.699 1.00 81.44 206 TYR A CA 1
ATOM 1597 C C . TYR A 1 206 ? 10.695 -17.060 13.599 1.00 81.44 206 TYR A C 1
ATOM 1599 O O . TYR A 1 206 ? 11.001 -16.596 12.498 1.00 81.44 206 TYR A O 1
ATOM 1607 N N . ASP A 1 207 ? 11.254 -16.665 14.740 1.00 75.50 207 ASP A N 1
ATOM 1608 C CA . ASP A 1 207 ? 12.487 -15.890 14.746 1.00 75.50 207 ASP A CA 1
ATOM 1609 C C . ASP A 1 207 ? 13.642 -16.868 14.491 1.00 75.50 207 ASP A C 1
ATOM 1611 O O . ASP A 1 207 ? 13.796 -17.807 15.273 1.00 75.50 207 ASP A O 1
ATOM 1615 N N . PRO A 1 208 ? 14.402 -16.741 13.389 1.00 71.38 208 PRO A N 1
ATOM 1616 C CA . PRO A 1 208 ? 15.538 -17.625 13.147 1.00 71.38 208 PRO A CA 1
ATOM 1617 C C . PRO A 1 208 ? 16.584 -17.528 14.267 1.00 71.38 208 PRO A C 1
ATOM 1619 O O . PRO A 1 208 ? 17.232 -18.525 14.560 1.00 71.38 208 PRO A O 1
ATOM 1622 N N . ASP A 1 209 ? 16.681 -16.379 14.948 1.00 73.75 209 ASP A N 1
ATOM 1623 C CA . ASP A 1 209 ? 17.593 -16.193 16.082 1.00 73.75 209 ASP A CA 1
ATOM 1624 C C . ASP A 1 209 ? 17.154 -16.978 17.339 1.00 73.75 209 ASP A C 1
ATOM 1626 O O . ASP A 1 209 ? 17.953 -17.17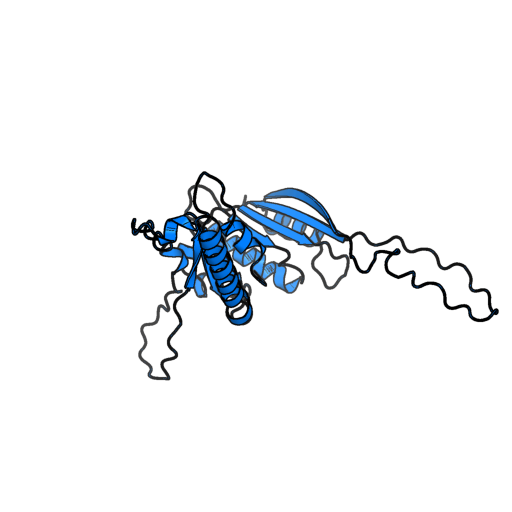0 18.256 1.00 73.75 209 ASP A O 1
ATOM 1630 N N . ASP A 1 210 ? 15.905 -17.461 17.376 1.00 67.62 210 ASP A N 1
ATOM 1631 C CA . ASP A 1 210 ? 15.364 -18.307 18.445 1.00 67.62 210 ASP A CA 1
ATOM 1632 C C . ASP A 1 210 ? 15.468 -19.813 18.118 1.00 67.62 210 ASP A C 1
ATOM 1634 O O . ASP A 1 210 ? 14.899 -20.621 18.857 1.00 67.62 210 ASP A O 1
ATOM 1638 N N . ASP A 1 211 ? 16.158 -20.236 17.044 1.00 68.38 211 ASP A N 1
ATOM 1639 C CA . ASP A 1 211 ? 16.394 -21.667 16.803 1.00 68.38 211 ASP A CA 1
ATOM 1640 C C . ASP A 1 211 ? 17.369 -22.215 17.863 1.00 68.38 211 ASP A C 1
ATOM 1642 O O . ASP A 1 211 ? 18.573 -21.930 17.821 1.00 68.38 211 ASP A O 1
ATOM 1646 N N . PRO A 1 212 ? 16.897 -23.048 18.815 1.00 64.88 212 PRO A N 1
ATOM 1647 C CA . PRO A 1 212 ? 17.753 -23.578 19.870 1.00 64.88 212 PRO A CA 1
ATOM 1648 C C . PRO A 1 212 ? 18.881 -24.471 19.328 1.00 64.88 212 PRO A C 1
ATOM 1650 O O . PRO A 1 212 ? 19.811 -24.783 20.073 1.00 64.88 212 PRO A O 1
ATOM 1653 N N . ASN A 1 213 ? 18.825 -24.890 18.058 1.00 67.69 213 ASN A N 1
ATOM 1654 C CA . ASN A 1 213 ? 19.842 -25.738 17.443 1.00 67.69 213 ASN A CA 1
ATOM 1655 C C . ASN A 1 213 ? 21.019 -24.963 16.833 1.00 67.69 213 ASN A C 1
ATOM 1657 O O . ASN A 1 213 ? 22.066 -25.573 16.603 1.00 67.69 213 ASN A O 1
ATOM 1661 N N . GLU A 1 214 ? 20.908 -23.652 16.586 1.00 59.56 214 GLU A N 1
ATOM 1662 C CA . GLU A 1 214 ? 21.989 -22.889 15.935 1.00 59.56 214 GLU A CA 1
ATOM 1663 C C . GLU A 1 214 ? 23.090 -22.415 16.908 1.00 59.56 214 GLU A C 1
ATOM 1665 O O . GLU A 1 214 ? 24.183 -22.050 16.474 1.00 59.56 214 GLU A O 1
ATOM 1670 N N . MET A 1 215 ? 22.873 -22.503 18.230 1.00 55.28 215 MET A N 1
ATOM 1671 C CA . MET A 1 215 ? 23.848 -22.070 19.252 1.00 55.28 215 MET A CA 1
ATOM 1672 C C . MET A 1 215 ? 24.607 -23.182 19.982 1.00 55.28 215 MET A C 1
ATOM 1674 O O . MET A 1 215 ? 25.448 -22.883 20.834 1.00 55.28 215 MET A O 1
ATOM 1678 N N . SER A 1 216 ? 24.414 -24.456 19.642 1.00 56.75 216 SER A N 1
ATOM 1679 C CA . SER A 1 216 ? 25.265 -25.531 20.172 1.00 56.75 216 SER A CA 1
ATOM 1680 C C . SER A 1 216 ? 26.639 -25.557 19.490 1.00 56.75 216 SER A C 1
ATOM 1682 O O . SER A 1 216 ? 27.004 -26.500 18.792 1.00 56.75 216 SER A O 1
ATOM 1684 N N . SER A 1 217 ? 27.447 -24.523 19.738 1.00 65.56 217 SER A N 1
ATOM 1685 C CA . SER A 1 217 ? 28.899 -24.693 19.712 1.00 65.56 217 SER A CA 1
ATOM 1686 C C . SER A 1 217 ? 29.257 -25.778 20.739 1.00 65.56 217 SER A C 1
ATOM 1688 O O . SER A 1 217 ? 28.701 -25.764 21.841 1.00 65.56 217 SER A O 1
ATOM 1690 N N . PRO A 1 218 ? 30.133 -26.744 20.408 1.00 68.00 218 PRO A N 1
ATOM 1691 C CA . PRO A 1 218 ? 30.488 -27.818 21.327 1.00 68.00 218 PRO A CA 1
ATOM 1692 C C . PRO A 1 218 ? 30.970 -27.223 22.660 1.00 68.00 218 PRO A C 1
ATOM 1694 O O . PRO A 1 218 ? 31.763 -26.277 22.641 1.00 68.00 218 PRO A O 1
ATOM 1697 N N . PRO A 1 219 ? 30.491 -27.735 23.809 1.00 63.06 219 PRO A N 1
ATOM 1698 C CA . PRO A 1 219 ? 30.816 -27.168 25.107 1.00 63.06 219 PRO A CA 1
ATOM 1699 C C . PRO A 1 219 ? 32.331 -27.185 25.311 1.00 63.06 219 PRO A C 1
ATOM 1701 O O . PRO A 1 219 ? 32.963 -28.242 25.289 1.00 63.06 219 PRO A O 1
ATOM 1704 N N . THR A 1 220 ? 32.917 -26.006 25.516 1.00 70.94 220 THR A N 1
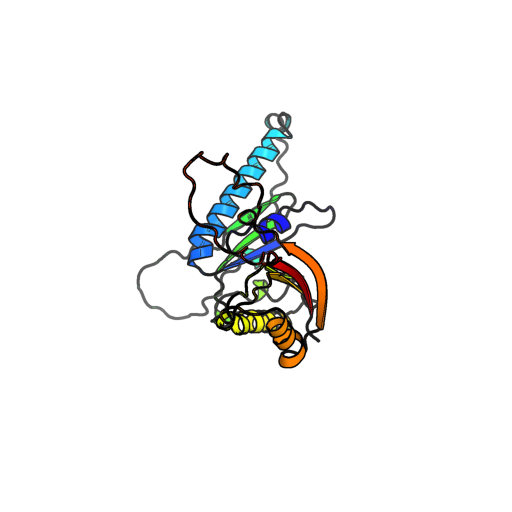ATOM 1705 C CA . THR A 1 220 ? 34.304 -25.882 25.960 1.00 70.94 220 THR A CA 1
ATOM 1706 C C . THR A 1 220 ? 34.415 -26.559 27.330 1.00 70.94 220 THR A C 1
ATOM 1708 O O . THR A 1 220 ? 33.696 -26.169 28.253 1.00 70.94 220 THR A O 1
ATOM 1711 N N . PRO A 1 221 ? 35.267 -27.580 27.506 1.00 67.75 221 PRO A N 1
ATOM 1712 C CA . PRO A 1 221 ? 35.375 -28.283 28.775 1.00 67.75 221 PRO A CA 1
ATOM 1713 C C . PRO A 1 221 ? 36.042 -27.371 29.809 1.00 67.75 221 PRO A C 1
ATOM 1715 O O . PRO A 1 221 ? 37.247 -27.138 29.734 1.00 67.75 221 PRO A O 1
ATOM 1718 N N . ALA A 1 222 ? 35.287 -26.849 30.780 1.00 57.12 222 ALA A N 1
ATOM 1719 C CA . ALA A 1 222 ? 35.885 -26.179 31.930 1.00 57.12 222 ALA A CA 1
ATOM 1720 C C . ALA A 1 222 ? 35.057 -26.296 33.220 1.00 57.12 222 ALA A C 1
ATOM 1722 O O . ALA A 1 222 ? 33.942 -25.797 33.313 1.00 57.12 222 ALA A O 1
ATOM 1723 N N . SER A 1 223 ? 35.728 -26.902 34.204 1.00 59.22 223 SER A N 1
ATOM 1724 C CA . SER A 1 223 ? 35.680 -26.694 35.656 1.00 59.22 223 SER A CA 1
ATOM 1725 C C . SER A 1 223 ? 34.348 -26.847 36.396 1.00 59.22 223 SER A C 1
ATOM 1727 O O . SER A 1 223 ? 33.463 -26.000 36.351 1.00 59.22 223 SER A O 1
ATOM 1729 N N . SER A 1 224 ? 34.302 -27.911 37.198 1.00 66.56 224 SER A N 1
ATOM 1730 C CA . SER A 1 224 ? 33.408 -28.118 38.333 1.00 66.56 224 SER A CA 1
ATOM 1731 C C . SER A 1 224 ? 33.451 -26.937 39.304 1.00 66.56 224 SER A C 1
ATOM 1733 O O . SER A 1 224 ? 34.524 -26.622 39.811 1.00 66.56 224 SER A O 1
ATOM 1735 N N . ASP A 1 225 ? 32.316 -26.284 39.545 1.00 62.78 225 ASP A N 1
ATOM 1736 C CA . ASP A 1 225 ? 31.729 -26.114 40.883 1.00 62.78 225 ASP A CA 1
ATOM 1737 C C . ASP A 1 225 ? 30.527 -25.151 40.845 1.00 62.78 225 ASP A C 1
ATOM 1739 O O . ASP A 1 225 ? 30.524 -24.157 40.124 1.00 62.78 225 ASP A O 1
ATOM 1743 N N . HIS A 1 226 ? 29.525 -25.467 41.675 1.00 65.69 226 HIS A N 1
ATOM 1744 C CA . HIS A 1 226 ? 28.256 -24.768 41.956 1.00 65.69 226 HIS A CA 1
ATOM 1745 C C . HIS A 1 226 ? 26.998 -25.185 41.164 1.00 65.69 226 HIS A C 1
ATOM 1747 O O . HIS A 1 226 ? 26.752 -24.800 40.025 1.00 65.69 226 HIS A O 1
ATOM 1753 N N . HIS A 1 227 ? 26.135 -25.939 41.859 1.00 67.12 227 HIS A N 1
ATOM 1754 C CA . HIS A 1 227 ? 24.752 -26.238 41.486 1.00 67.12 227 HIS A CA 1
ATOM 1755 C C . HIS A 1 227 ? 23.870 -24.981 41.548 1.00 67.12 227 HIS A C 1
ATOM 1757 O O . HIS A 1 227 ? 23.532 -24.519 42.637 1.00 67.12 227 HIS A O 1
ATOM 1763 N N . ASN A 1 228 ? 23.437 -24.479 40.389 1.00 70.88 228 ASN A N 1
ATOM 1764 C CA . ASN A 1 228 ? 22.272 -23.599 40.291 1.00 70.88 228 ASN A CA 1
ATOM 1765 C C . ASN A 1 228 ? 21.001 -24.434 40.044 1.00 70.88 228 ASN A C 1
ATOM 1767 O O . ASN A 1 228 ? 21.061 -25.418 39.301 1.00 70.88 228 ASN A O 1
ATOM 1771 N N . PRO A 1 229 ? 19.855 -24.070 40.649 1.00 70.12 229 PRO A N 1
ATOM 1772 C CA . PRO A 1 229 ? 18.585 -24.742 40.400 1.00 70.12 229 PRO A CA 1
ATOM 1773 C C . PRO A 1 229 ? 18.153 -24.587 38.929 1.00 70.12 229 PRO A C 1
ATOM 1775 O O . PRO A 1 229 ? 18.484 -23.577 38.301 1.00 70.12 229 PRO A O 1
ATOM 1778 N N . PRO A 1 230 ? 17.409 -25.565 38.376 1.00 71.56 230 PRO A N 1
ATOM 1779 C CA . PRO A 1 230 ? 16.961 -25.533 36.990 1.00 71.56 230 PRO A CA 1
ATOM 1780 C C . PRO A 1 230 ? 16.068 -24.311 36.763 1.00 71.56 230 PRO A C 1
ATOM 1782 O O . PRO A 1 230 ? 15.009 -24.174 37.374 1.00 71.56 230 PRO A O 1
ATOM 1785 N N . GLN A 1 231 ? 16.517 -23.401 35.901 1.00 73.19 231 GLN A N 1
ATOM 1786 C CA . GLN A 1 231 ? 15.692 -22.291 35.442 1.00 73.19 231 GLN A CA 1
ATOM 1787 C C . GLN A 1 231 ? 14.542 -22.863 34.603 1.00 73.19 231 GLN A C 1
ATOM 1789 O O . GLN A 1 231 ? 14.769 -23.672 33.703 1.00 73.19 231 GLN A O 1
ATOM 1794 N N . ASN A 1 232 ? 13.304 -22.483 34.934 1.00 73.19 232 ASN A N 1
ATOM 1795 C CA . ASN A 1 232 ? 12.112 -22.897 34.196 1.00 73.19 232 ASN A CA 1
ATOM 1796 C C . ASN A 1 232 ? 12.260 -22.511 32.721 1.00 73.19 232 ASN A C 1
ATOM 1798 O O . ASN A 1 232 ? 12.464 -21.339 32.412 1.00 73.19 232 ASN A O 1
ATOM 1802 N N . ALA A 1 233 ? 12.133 -23.491 31.827 1.00 73.75 233 ALA A N 1
ATOM 1803 C CA . ALA A 1 233 ? 12.151 -23.253 30.393 1.00 73.75 233 ALA A CA 1
ATOM 1804 C C . ALA A 1 233 ? 10.968 -22.351 30.010 1.00 73.75 233 ALA A C 1
ATOM 1806 O O . ALA A 1 233 ? 9.808 -22.759 30.084 1.00 73.75 233 ALA A O 1
ATOM 1807 N N . THR A 1 234 ? 11.255 -21.111 29.631 1.00 74.75 234 THR A N 1
ATOM 1808 C CA . THR A 1 234 ? 10.285 -20.219 28.997 1.00 74.75 234 THR A CA 1
ATOM 1809 C C . THR A 1 234 ? 9.905 -20.789 27.638 1.00 74.75 234 THR A C 1
ATOM 1811 O O . THR A 1 234 ? 10.768 -20.998 26.788 1.00 74.75 234 THR A O 1
ATOM 1814 N N . THR A 1 235 ? 8.616 -21.053 27.434 1.00 74.19 235 THR A N 1
ATOM 1815 C CA . THR A 1 235 ? 8.079 -21.457 26.132 1.00 74.19 235 THR A CA 1
ATOM 1816 C C . THR A 1 235 ? 8.379 -20.359 25.103 1.00 74.19 235 THR A C 1
ATOM 1818 O O . THR A 1 235 ? 8.108 -19.192 25.401 1.00 74.19 235 THR A O 1
ATOM 1821 N N . PRO A 1 236 ? 8.925 -20.685 23.918 1.00 74.06 236 PRO A N 1
ATOM 1822 C CA . PRO A 1 236 ? 9.231 -19.686 22.901 1.00 74.06 236 PRO A CA 1
ATOM 1823 C C . PRO A 1 236 ? 7.960 -18.944 22.483 1.00 74.06 236 PRO A C 1
ATOM 1825 O O . PRO A 1 236 ? 6.910 -19.550 22.246 1.00 74.06 236 PRO A O 1
ATOM 1828 N N . VAL A 1 237 ? 8.053 -17.616 22.420 1.00 75.38 237 VAL A N 1
ATOM 1829 C CA . VAL A 1 237 ? 6.946 -16.756 22.000 1.00 75.38 237 VAL A CA 1
ATOM 1830 C C . VAL A 1 237 ? 6.827 -16.858 20.485 1.00 75.38 237 VAL A C 1
ATOM 1832 O O . VAL A 1 237 ? 7.613 -16.273 19.745 1.00 75.38 237 VAL A O 1
ATOM 1835 N N . VAL A 1 238 ? 5.841 -17.617 20.011 1.00 80.62 238 VAL A N 1
ATOM 1836 C CA . VAL A 1 238 ? 5.551 -17.721 18.577 1.00 80.62 238 VAL A CA 1
ATOM 1837 C C . VAL A 1 238 ? 4.978 -16.386 18.105 1.00 80.62 238 VAL A C 1
ATOM 1839 O O . VAL A 1 238 ? 3.915 -15.967 18.562 1.00 80.62 238 VAL A O 1
ATOM 1842 N N . LYS A 1 239 ? 5.675 -15.703 17.190 1.00 86.81 239 LYS A N 1
ATOM 1843 C CA . LYS A 1 239 ? 5.139 -14.497 16.546 1.00 86.81 239 LYS A CA 1
ATOM 1844 C C . LYS A 1 239 ? 4.063 -14.933 15.553 1.00 86.81 239 LYS A C 1
ATOM 1846 O O . LYS A 1 239 ? 4.189 -15.965 14.908 1.00 86.81 239 LYS A O 1
ATOM 1851 N N . GLU A 1 240 ? 3.005 -14.151 15.392 1.00 93.69 240 GLU A N 1
ATOM 1852 C CA . GLU A 1 240 ? 1.915 -14.461 14.456 1.00 93.69 240 GLU A CA 1
ATOM 1853 C C . GLU A 1 240 ? 1.803 -13.346 13.419 1.00 93.69 240 GLU A C 1
ATOM 1855 O O . GLU A 1 240 ? 1.887 -12.166 13.759 1.00 93.69 240 GLU A O 1
ATOM 1860 N N . VAL A 1 241 ? 1.607 -13.697 12.151 1.00 95.12 241 VAL A N 1
ATOM 1861 C CA . VAL A 1 241 ? 1.313 -12.740 11.080 1.00 95.12 241 VAL A CA 1
ATOM 1862 C C . VAL A 1 241 ? -0.092 -13.000 10.576 1.00 95.12 241 VAL A C 1
ATOM 1864 O O . VAL A 1 241 ? -0.416 -14.118 10.188 1.00 95.12 241 VAL A O 1
ATOM 1867 N N . PHE A 1 242 ? -0.914 -11.960 10.555 1.00 96.94 242 PHE A N 1
ATOM 1868 C CA . PHE A 1 242 ? -2.289 -11.995 10.078 1.00 96.94 242 PHE A CA 1
ATOM 1869 C C . PHE A 1 242 ? -2.390 -11.316 8.718 1.00 96.94 242 PHE A C 1
ATOM 1871 O O . PHE A 1 242 ? -1.697 -10.332 8.465 1.00 96.94 242 PHE A O 1
ATOM 1878 N N . LEU A 1 243 ? -3.286 -11.807 7.865 1.00 97.88 243 LEU A N 1
ATOM 1879 C CA . LEU A 1 243 ? -3.712 -11.141 6.640 1.00 97.88 243 LEU A CA 1
ATOM 1880 C C . LEU A 1 243 ? -5.220 -10.905 6.700 1.00 97.88 243 LEU A C 1
ATOM 1882 O O . LEU A 1 243 ? -6.017 -11.843 6.646 1.00 97.88 243 LEU A O 1
ATOM 1886 N N . PHE A 1 244 ? -5.609 -9.639 6.768 1.00 98.12 244 PHE A N 1
ATOM 1887 C CA . PHE A 1 244 ? -6.998 -9.209 6.780 1.00 98.12 244 PHE A CA 1
ATOM 1888 C C . PHE A 1 244 ? -7.398 -8.623 5.430 1.00 98.12 244 PHE A C 1
ATOM 1890 O O . PHE A 1 244 ? -6.662 -7.839 4.835 1.00 98.12 244 PHE A O 1
ATOM 1897 N N . GLN A 1 245 ? -8.609 -8.945 4.987 1.00 98.31 245 GLN A N 1
ATOM 1898 C CA . GLN A 1 245 ? -9.335 -8.158 4.002 1.00 98.31 245 GLN A CA 1
ATOM 1899 C C . GLN A 1 245 ? -10.312 -7.244 4.730 1.00 98.31 245 GLN A C 1
ATOM 1901 O O . GLN A 1 245 ? -11.110 -7.703 5.551 1.00 98.31 245 GLN A O 1
ATOM 1906 N N . VAL A 1 246 ? -10.279 -5.965 4.390 1.00 98.44 246 VAL A N 1
ATOM 1907 C CA . VAL A 1 246 ? -11.112 -4.929 4.986 1.00 98.44 246 VAL A CA 1
ATOM 1908 C C . VAL A 1 246 ? -11.889 -4.218 3.884 1.00 98.44 246 VAL A C 1
ATOM 1910 O O . VAL A 1 246 ? -11.323 -3.853 2.852 1.00 98.44 246 VAL A O 1
ATOM 1913 N N . THR A 1 247 ? -13.186 -4.029 4.101 1.00 98.00 247 THR A N 1
ATOM 1914 C CA . THR A 1 247 ? -14.070 -3.278 3.201 1.00 98.00 247 THR A CA 1
ATOM 1915 C C . THR A 1 247 ? -14.888 -2.265 3.996 1.00 98.00 247 THR A C 1
ATOM 1917 O O . THR A 1 247 ? -15.285 -2.581 5.126 1.00 98.00 247 THR A O 1
ATOM 1920 N N . PRO A 1 248 ? -15.192 -1.083 3.433 1.00 97.06 248 PRO A N 1
ATOM 1921 C CA . PRO A 1 248 ? -16.152 -0.178 4.054 1.00 97.06 248 PRO A CA 1
ATOM 1922 C C . PRO A 1 248 ? -17.543 -0.834 4.114 1.00 97.06 248 PRO A C 1
ATOM 1924 O O . PRO A 1 248 ? -17.786 -1.856 3.459 1.00 97.06 248 PRO A O 1
ATOM 1927 N N . ARG A 1 249 ? -18.411 -0.304 4.979 1.00 91.12 249 ARG A N 1
ATOM 1928 C CA . ARG A 1 249 ? -19.799 -0.767 5.121 1.00 91.12 249 ARG A CA 1
ATOM 1929 C C . ARG A 1 249 ? -20.699 -0.202 4.036 1.00 91.12 249 ARG A C 1
ATOM 1931 O O . ARG A 1 249 ? -20.456 0.953 3.634 1.00 91.12 249 ARG A O 1
#

Foldseek 3Di:
DQLCVPQLVQQLPPDDDDGAEAEAEEAPCRVVPHNVVSLVVLLVVLVVVVCVVCVVVVPDPPPDPDQDPQDVQLQDFLPPPDDDDDDDDPPPDDTWDWGRSDPNRIYTYAYDDLVDDPSNGGDLSNQQAAQEDEAEQPAWAPVVLVSVVVNVVVSQVNHPDPDRHKYKHKHKADPDPGTQHPVNNCCCQCPVQVKDKDWPDKDFDDDPVPPPVVPCPDDDDDDDDDDDPDDPDDDDDTMMMIIMIIDHD

Radius of gyration: 23.9 Å; chains: 1; bounding box: 56×63×78 Å